Protein AF-A0A964LIK6-F1 (afdb_monomer_lite)

Sequence (299 aa):
MLPAATTGRSARSRLGGPHQRRRVARRVARPGRRLGRAADLAGPAGPRHRARSSLVRGRPVIALAVDTSTDRLSVAGTAGDRVVERVAVGARRHAALLVPLVTEVLADLGVRIGQLTDIAVSDGPGSFTGLRVGAAWVKGVCRGRDVRVWAASTLLVRAVVADGAGVVVGLGSALRGESYAAVYRMSHRGGPIQTLLGPAVLAGGQPLGADLVPDVVVSDFLVGQGVGFDWAVRSRLIGPPEGFPTAGALLGLVGRPGGARVVADLPGWEPDYGRPAEAQARWEKVHGRALADSTGDPR

Secondary structure (DSSP, 8-state):
------------------------------------------PPPPP-------PPTTS--EEEEEE-SSSEEEEEEEETTEEEEEEEE-GGGHHHHHHHHHHHHHHHHT--GGG-SEEEEEEESS-HHHHHHHHHHHHHHSTTS--EEEEEEHHHHHHGGGTTSEEEEEEEEEETTEEEEEEEEE-STTS--EEEEEEEEEETT--S-TT---SEEEESS---TTTT-TTGGGSEEE-TTTTS--HHHHHTTTT-TTSPEE-S-TTT-----SS--HHHHHHHHHHSSPPTT------

Radius of gyration: 29.13 Å; chains: 1; bounding box: 112×70×49 Å

Structure (mmCIF, N/CA/C/O backbone):
data_AF-A0A964LIK6-F1
#
_entry.id   AF-A0A964LIK6-F1
#
loop_
_atom_site.group_PDB
_atom_site.id
_atom_site.type_symbol
_atom_site.label_atom_id
_atom_site.label_alt_id
_atom_site.label_comp_id
_atom_site.label_asym_id
_atom_site.label_entity_id
_atom_site.label_seq_id
_atom_site.pdbx_PDB_ins_code
_atom_site.Cartn_x
_atom_site.Cartn_y
_atom_site.Cartn_z
_atom_site.occupancy
_atom_site.B_iso_or_equiv
_atom_site.auth_seq_id
_atom_site.auth_comp_id
_atom_site.auth_asym_id
_atom_site.auth_atom_id
_atom_site.pdbx_PDB_model_num
ATOM 1 N N . MET A 1 1 ? 86.869 4.908 -5.153 1.00 44.78 1 MET A N 1
ATOM 2 C CA . MET A 1 1 ? 87.908 5.661 -5.884 1.00 44.78 1 MET A CA 1
ATOM 3 C C . MET A 1 1 ? 87.202 6.472 -6.966 1.00 44.78 1 MET A C 1
ATOM 5 O O . MET A 1 1 ? 86.571 5.871 -7.821 1.00 44.78 1 MET A O 1
ATOM 9 N N . LEU A 1 2 ? 87.194 7.802 -6.843 1.00 39.91 2 LEU A N 1
ATOM 10 C CA . LEU A 1 2 ? 86.792 8.754 -7.899 1.00 39.91 2 LEU A CA 1
ATOM 11 C C . LEU A 1 2 ? 88.031 9.048 -8.777 1.00 39.91 2 LEU A C 1
ATOM 13 O O . LEU A 1 2 ? 89.141 8.825 -8.284 1.00 39.91 2 LEU A O 1
ATOM 17 N N . PRO A 1 3 ? 87.882 9.453 -10.055 1.00 49.72 3 PRO A N 1
ATOM 18 C CA . PRO A 1 3 ? 87.589 10.851 -10.442 1.00 49.72 3 PRO A CA 1
ATOM 19 C C . PRO A 1 3 ? 86.461 10.948 -11.514 1.00 49.72 3 PRO A C 1
ATOM 21 O O . PRO A 1 3 ? 86.072 9.931 -12.072 1.00 49.72 3 PRO A O 1
ATOM 24 N N . ALA A 1 4 ? 85.740 12.052 -11.774 1.00 36.00 4 ALA A N 1
ATOM 25 C CA . ALA A 1 4 ? 86.052 13.494 -11.860 1.00 36.00 4 ALA A CA 1
ATOM 26 C C . ALA A 1 4 ? 86.865 13.886 -13.127 1.00 36.00 4 ALA A C 1
ATOM 28 O O . ALA A 1 4 ? 87.774 13.163 -13.501 1.00 36.00 4 ALA A O 1
ATOM 29 N N . ALA A 1 5 ? 86.648 15.013 -13.825 1.00 38.12 5 ALA A N 1
ATOM 30 C CA . ALA A 1 5 ? 85.536 15.982 -13.879 1.00 38.12 5 ALA A CA 1
ATOM 31 C C . ALA A 1 5 ? 85.768 17.001 -15.033 1.00 38.12 5 ALA A C 1
ATOM 33 O O . ALA A 1 5 ? 86.898 17.138 -15.489 1.00 38.12 5 ALA A O 1
ATOM 34 N N . THR A 1 6 ? 84.756 17.843 -15.336 1.00 36.16 6 THR A N 1
ATOM 35 C CA . THR A 1 6 ? 84.861 19.199 -15.967 1.00 36.16 6 THR A CA 1
ATOM 36 C C . THR A 1 6 ? 85.397 19.290 -17.416 1.00 36.16 6 THR A C 1
ATOM 38 O O . THR A 1 6 ? 86.131 18.428 -17.860 1.00 36.16 6 THR A O 1
ATOM 41 N N . THR A 1 7 ? 85.053 20.273 -18.262 1.00 40.47 7 THR A N 1
ATOM 42 C CA . THR A 1 7 ? 84.701 21.714 -18.132 1.00 40.47 7 THR A CA 1
ATOM 43 C C . THR A 1 7 ? 83.637 22.113 -19.195 1.00 40.47 7 THR A C 1
ATOM 45 O O . THR A 1 7 ? 83.379 21.339 -20.104 1.00 40.47 7 THR A O 1
ATOM 48 N N . GLY A 1 8 ? 82.957 23.273 -19.200 1.00 32.75 8 GLY A N 1
ATOM 49 C CA . GLY A 1 8 ? 82.806 24.364 -18.227 1.00 32.75 8 GLY A CA 1
ATOM 50 C C . GLY A 1 8 ? 82.026 25.572 -18.812 1.00 32.75 8 GLY A C 1
ATOM 51 O O . GLY A 1 8 ? 82.123 25.799 -20.005 1.00 32.75 8 GLY A O 1
ATOM 52 N N . ARG A 1 9 ? 81.329 26.338 -17.936 1.00 36.59 9 ARG A N 1
ATOM 53 C CA . ARG A 1 9 ? 81.134 27.830 -17.895 1.00 36.59 9 ARG A CA 1
ATOM 54 C C . ARG A 1 9 ? 80.622 28.589 -19.158 1.00 36.59 9 ARG A C 1
ATOM 56 O O . ARG A 1 9 ? 80.984 28.259 -20.265 1.00 36.59 9 ARG A O 1
ATOM 63 N N . SER A 1 10 ? 79.839 29.682 -19.112 1.00 35.56 10 SER A N 1
ATOM 64 C CA . SER A 1 10 ? 79.575 30.762 -18.121 1.00 35.56 10 SER A CA 1
ATOM 65 C C . SER A 1 10 ? 78.304 31.578 -18.527 1.00 35.56 10 SER A C 1
ATOM 67 O O . SER A 1 10 ? 77.830 31.388 -19.637 1.00 35.56 10 SER A O 1
ATOM 69 N N . ALA A 1 11 ? 77.756 32.578 -17.804 1.00 37.53 11 ALA A N 1
ATOM 70 C CA . ALA A 1 11 ? 77.600 32.821 -16.353 1.00 37.53 11 ALA A CA 1
ATOM 71 C C . ALA A 1 11 ? 76.883 34.177 -16.032 1.00 37.53 11 ALA A C 1
ATOM 73 O O . ALA A 1 11 ? 77.447 35.220 -16.342 1.00 37.53 11 ALA A O 1
ATOM 74 N N . ARG A 1 12 ? 75.813 34.156 -15.198 1.00 35.50 12 ARG A N 1
ATOM 75 C CA . ARG A 1 12 ? 75.291 35.278 -14.334 1.00 35.50 12 ARG A CA 1
ATOM 76 C C . ARG A 1 12 ? 74.497 36.395 -15.064 1.00 35.50 12 ARG A C 1
ATOM 78 O O . ARG A 1 12 ? 74.629 36.514 -16.268 1.00 35.50 12 ARG A O 1
ATOM 85 N N . SER A 1 13 ? 73.619 37.203 -14.438 1.00 33.12 13 SER A N 1
ATOM 86 C CA . SER A 1 13 ? 73.403 37.695 -13.041 1.00 33.12 13 SER A CA 1
ATOM 87 C C . SER A 1 13 ? 71.901 37.655 -12.612 1.00 33.12 13 SER A C 1
ATOM 89 O O . SER A 1 13 ? 71.043 37.606 -13.479 1.00 33.12 13 SER A O 1
ATOM 91 N N . ARG A 1 14 ? 71.467 37.485 -11.337 1.00 36.19 14 ARG A N 1
ATOM 92 C CA . ARG A 1 14 ? 71.552 38.350 -10.111 1.00 36.19 14 ARG A CA 1
ATOM 93 C C . ARG A 1 14 ? 70.874 39.735 -10.304 1.00 36.19 14 ARG A C 1
ATOM 95 O O . ARG A 1 14 ? 71.228 40.382 -11.275 1.00 36.19 14 ARG A O 1
ATOM 102 N N . LEU A 1 15 ? 69.975 40.290 -9.459 1.00 33.25 15 LEU A N 1
ATOM 103 C CA . LEU A 1 15 ? 69.456 40.031 -8.083 1.00 33.25 15 LEU A CA 1
ATOM 104 C C . LEU A 1 15 ? 68.086 40.750 -7.852 1.00 33.25 15 LEU A C 1
ATOM 106 O O . LEU A 1 15 ? 67.825 41.739 -8.525 1.00 33.25 15 LEU A O 1
ATOM 110 N N . GLY A 1 16 ? 67.330 40.383 -6.795 1.00 28.33 16 GLY A N 1
ATOM 111 C CA . GLY A 1 16 ? 66.632 41.363 -5.915 1.00 28.33 16 GLY A CA 1
ATOM 112 C C . GLY A 1 16 ? 65.092 41.288 -5.773 1.00 28.33 16 GLY A C 1
ATOM 113 O O . GLY A 1 16 ? 64.389 41.185 -6.767 1.00 28.33 16 GLY A O 1
ATOM 114 N N . GLY A 1 17 ? 64.566 41.356 -4.534 1.00 28.34 17 GLY A N 1
ATOM 115 C CA . GLY A 1 17 ? 63.117 41.458 -4.206 1.00 28.34 17 GLY A CA 1
ATOM 116 C C . GLY A 1 17 ? 62.614 42.917 -4.058 1.00 28.34 17 GLY A C 1
ATOM 117 O O . GLY A 1 17 ? 63.294 43.794 -4.585 1.00 28.34 17 GLY A O 1
ATOM 118 N N . PRO A 1 18 ? 61.511 43.239 -3.319 1.00 39.41 18 PRO A N 1
ATOM 119 C CA . PRO A 1 18 ? 60.810 42.435 -2.300 1.00 39.41 18 PRO A CA 1
ATOM 120 C C . PRO A 1 18 ? 59.248 42.466 -2.354 1.00 39.41 18 PRO A C 1
ATOM 122 O O . PRO A 1 18 ? 58.625 42.907 -3.313 1.00 39.41 18 PRO A O 1
ATOM 125 N N . HIS A 1 19 ? 58.610 41.983 -1.278 1.00 33.41 19 HIS A N 1
ATOM 126 C CA . HIS A 1 19 ? 57.159 41.920 -1.031 1.00 33.41 19 HIS A CA 1
ATOM 127 C C . HIS A 1 19 ? 56.333 43.202 -1.281 1.00 33.41 19 HIS A C 1
ATOM 129 O O . HIS A 1 19 ? 56.663 44.263 -0.757 1.00 33.41 19 HIS A O 1
ATOM 135 N N . GLN A 1 20 ? 55.100 43.025 -1.782 1.00 34.72 20 GLN A N 1
ATOM 136 C CA . GLN A 1 20 ? 53.928 43.756 -1.267 1.00 34.72 20 GLN A CA 1
ATOM 137 C C . GLN A 1 20 ? 52.726 42.826 -1.030 1.00 34.72 20 GLN A C 1
ATOM 139 O O . GLN A 1 20 ? 52.145 42.267 -1.955 1.00 34.72 20 GLN A O 1
ATOM 144 N N . ARG A 1 21 ? 52.316 42.692 0.239 1.00 32.78 21 ARG A N 1
ATOM 145 C CA . ARG A 1 21 ? 51.022 42.115 0.639 1.00 32.78 21 ARG A CA 1
ATOM 146 C C . ARG A 1 21 ? 50.021 43.258 0.817 1.00 32.78 21 ARG A C 1
ATOM 148 O O . ARG A 1 21 ? 50.199 44.061 1.731 1.00 32.78 21 ARG A O 1
ATOM 155 N N . ARG A 1 22 ? 48.937 43.315 0.035 1.00 32.62 22 ARG A N 1
ATOM 156 C CA . ARG A 1 22 ? 47.821 44.228 0.341 1.00 32.62 22 ARG A CA 1
ATOM 157 C C . ARG A 1 22 ? 46.931 43.637 1.438 1.00 32.62 22 ARG A C 1
ATOM 159 O O . ARG A 1 22 ? 46.281 42.616 1.243 1.00 32.62 22 ARG A O 1
ATOM 166 N N . ARG A 1 23 ? 46.903 44.299 2.597 1.00 29.39 23 ARG A N 1
ATOM 167 C CA . ARG A 1 23 ? 45.854 44.142 3.617 1.00 29.39 23 ARG A CA 1
ATOM 168 C C . ARG A 1 23 ? 44.656 45.018 3.248 1.00 29.39 23 ARG A C 1
ATOM 170 O O . ARG A 1 23 ? 44.850 46.170 2.881 1.00 29.39 23 ARG A O 1
ATOM 177 N N . VAL A 1 24 ? 43.448 44.529 3.517 1.00 29.95 24 VAL A N 1
ATOM 178 C CA . VAL A 1 24 ? 42.307 45.378 3.904 1.00 29.95 24 VAL A CA 1
ATOM 179 C C . VAL A 1 24 ? 41.846 44.918 5.291 1.00 29.95 24 VAL A C 1
ATOM 181 O O . VAL A 1 24 ? 42.026 43.755 5.661 1.00 29.95 24 VAL A O 1
ATOM 184 N N . ALA A 1 25 ? 41.403 45.856 6.125 1.00 28.81 25 ALA A N 1
ATOM 185 C CA . ALA A 1 25 ? 41.392 45.686 7.572 1.00 28.81 25 ALA A CA 1
ATOM 186 C C . ALA A 1 25 ? 40.082 45.118 8.149 1.00 28.81 25 ALA A C 1
ATOM 188 O O . ALA A 1 25 ? 38.990 45.553 7.811 1.00 28.81 25 ALA A O 1
ATOM 189 N N . ARG A 1 26 ? 40.263 44.200 9.110 1.00 27.91 26 ARG A N 1
ATOM 190 C CA . ARG A 1 26 ? 39.490 44.002 10.355 1.00 27.91 26 ARG A CA 1
ATOM 191 C C . ARG A 1 26 ? 38.093 44.646 10.463 1.00 27.91 26 ARG A C 1
ATOM 193 O O . ARG A 1 26 ? 37.977 45.861 10.605 1.00 27.91 26 ARG A O 1
ATOM 200 N N . ARG A 1 27 ? 37.131 43.813 10.874 1.00 25.89 27 ARG A N 1
ATOM 201 C CA . ARG A 1 27 ? 36.354 44.104 12.093 1.00 25.89 27 ARG A CA 1
ATOM 202 C C . ARG A 1 27 ? 36.193 42.834 12.929 1.00 25.89 27 ARG A C 1
ATOM 204 O O . ARG A 1 27 ? 35.837 41.789 12.402 1.00 25.89 27 ARG A O 1
ATOM 211 N N . VAL A 1 28 ? 36.515 42.919 14.219 1.00 31.33 28 VAL A N 1
ATOM 212 C CA . VAL A 1 28 ? 36.323 41.834 15.194 1.00 31.33 28 VAL A CA 1
ATOM 213 C C . VAL A 1 28 ? 35.117 42.191 16.050 1.00 31.33 28 VAL A C 1
ATOM 215 O O . VAL A 1 28 ? 35.048 43.308 16.556 1.00 31.33 28 VAL A O 1
ATOM 218 N N . ALA A 1 29 ? 34.212 41.235 16.247 1.00 26.80 29 ALA A N 1
ATOM 219 C CA . ALA A 1 29 ? 33.184 41.294 17.276 1.00 26.80 29 ALA A CA 1
ATOM 220 C C . ALA A 1 29 ? 33.075 39.926 17.974 1.00 26.80 29 ALA A C 1
ATOM 222 O O . ALA A 1 29 ? 33.025 38.879 17.333 1.00 26.80 29 ALA A O 1
ATOM 223 N N . ARG A 1 30 ? 33.054 39.961 19.305 1.00 26.48 30 ARG A N 1
ATOM 224 C CA . ARG A 1 30 ? 32.707 38.888 20.252 1.00 26.48 30 ARG A CA 1
ATOM 225 C C . ARG A 1 30 ? 31.8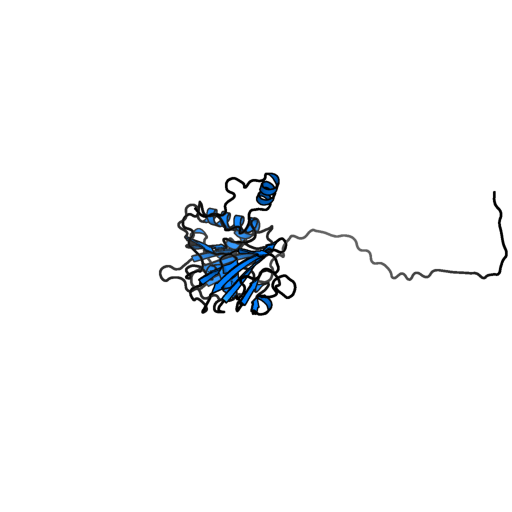15 39.547 21.323 1.00 26.48 30 ARG A C 1
ATOM 227 O O . ARG A 1 30 ? 31.931 40.759 21.492 1.00 26.48 30 ARG A O 1
ATOM 234 N N . PRO A 1 31 ? 31.113 38.791 22.180 1.00 43.12 31 PRO A N 1
ATOM 235 C CA . PRO A 1 31 ? 30.341 37.566 21.936 1.00 43.12 31 PRO A CA 1
ATOM 236 C C . PRO A 1 31 ? 28.885 37.727 22.454 1.00 43.12 31 PRO A C 1
ATOM 238 O O . PRO A 1 31 ? 28.610 38.638 23.232 1.00 43.12 31 PRO A O 1
ATOM 241 N N . GLY A 1 32 ? 27.937 36.834 22.122 1.00 24.73 32 GLY A N 1
ATOM 242 C CA . GLY A 1 32 ? 26.599 36.959 22.729 1.00 24.73 32 GLY A CA 1
ATOM 243 C C . GLY A 1 32 ? 25.519 35.924 22.395 1.00 24.73 32 GLY A C 1
ATOM 244 O O . GLY A 1 32 ? 24.891 36.006 21.354 1.00 24.73 32 GLY A O 1
ATOM 245 N N . ARG A 1 33 ? 25.218 35.085 23.398 1.00 26.11 33 ARG A N 1
ATOM 246 C CA . ARG A 1 33 ? 23.904 34.492 23.752 1.00 26.11 33 ARG A CA 1
ATOM 247 C C . ARG A 1 33 ? 23.155 33.522 22.805 1.00 26.11 33 ARG A C 1
ATOM 249 O O . ARG A 1 33 ? 22.579 33.901 21.800 1.00 26.11 33 ARG A O 1
ATOM 256 N N . ARG A 1 34 ? 22.912 32.350 23.418 1.00 27.00 34 ARG A N 1
ATOM 257 C CA . ARG A 1 34 ? 21.697 31.503 23.412 1.00 27.00 34 ARG A CA 1
ATOM 258 C C . ARG A 1 34 ? 21.372 30.673 22.163 1.00 27.00 34 ARG A C 1
ATOM 260 O O . ARG A 1 34 ? 20.834 31.155 21.178 1.00 27.00 34 ARG A O 1
ATOM 267 N N . LEU A 1 35 ? 21.533 29.360 22.352 1.00 34.06 35 LEU A N 1
ATOM 268 C CA . LEU A 1 35 ? 20.791 28.301 21.667 1.00 34.06 35 LEU A CA 1
ATOM 269 C C . LEU A 1 35 ? 19.278 28.591 21.716 1.00 34.06 35 LEU A C 1
ATOM 271 O O . LEU A 1 35 ? 18.664 28.543 22.786 1.00 34.06 35 LEU A O 1
ATOM 275 N N . GLY A 1 36 ? 18.703 28.908 20.557 1.00 26.23 36 GLY A N 1
ATOM 276 C CA . GLY A 1 36 ? 17.261 28.984 20.326 1.00 26.23 36 GLY A CA 1
ATOM 277 C C . GLY A 1 36 ? 16.696 27.613 19.951 1.00 26.23 36 GLY A C 1
ATOM 278 O O . GLY A 1 36 ? 17.363 26.824 19.289 1.00 26.23 36 GLY A O 1
ATOM 279 N N . ARG A 1 37 ? 15.479 27.327 20.423 1.00 27.52 37 ARG A N 1
ATOM 280 C CA . ARG A 1 37 ? 14.770 26.043 20.292 1.00 27.52 37 ARG A CA 1
ATOM 281 C C . ARG A 1 37 ? 14.676 25.513 18.857 1.00 27.52 37 ARG A C 1
ATOM 283 O O . ARG A 1 37 ? 14.511 26.275 17.914 1.00 27.52 37 ARG A O 1
ATOM 290 N N . ALA A 1 38 ? 14.617 24.186 18.752 1.00 34.62 38 ALA A N 1
ATOM 291 C CA . ALA A 1 38 ? 14.128 23.498 17.566 1.00 34.62 38 ALA A CA 1
ATOM 292 C C . ALA A 1 38 ? 12.647 23.834 17.308 1.00 34.62 38 ALA A C 1
ATOM 294 O O . ALA A 1 38 ? 11.774 23.443 18.084 1.00 34.62 38 ALA A O 1
ATOM 295 N N . ALA A 1 39 ? 12.388 24.530 16.207 1.00 35.59 39 ALA A N 1
ATOM 296 C CA . ALA A 1 39 ? 11.100 24.641 15.538 1.00 35.59 39 ALA A CA 1
ATOM 297 C C . ALA A 1 39 ? 11.397 25.022 14.082 1.00 35.59 39 ALA A C 1
ATOM 299 O O . ALA A 1 39 ? 11.871 26.125 13.857 1.00 35.59 39 ALA A O 1
ATOM 300 N N . ASP A 1 40 ? 11.248 24.056 13.167 1.00 31.22 40 ASP A N 1
ATOM 301 C CA . ASP A 1 40 ? 10.985 24.212 11.721 1.00 31.22 40 ASP A CA 1
ATOM 302 C C . ASP A 1 40 ? 11.280 22.885 11.000 1.00 31.22 40 ASP A C 1
ATOM 304 O O . ASP A 1 40 ? 12.333 22.662 10.406 1.00 31.22 40 ASP A O 1
ATOM 308 N N . LEU A 1 41 ? 10.317 21.963 11.087 1.00 36.34 41 LEU A N 1
ATOM 309 C CA . LEU A 1 41 ? 10.209 20.781 10.221 1.00 36.34 41 LEU A CA 1
ATOM 310 C C . LEU A 1 41 ? 8.765 20.624 9.714 1.00 36.34 41 LEU A C 1
ATOM 312 O O . LEU A 1 41 ? 8.226 19.522 9.655 1.00 36.34 41 LEU A O 1
ATOM 316 N N . ALA A 1 42 ? 8.142 21.744 9.344 1.00 34.06 42 ALA A N 1
ATOM 317 C CA . ALA A 1 42 ? 6.902 21.771 8.578 1.00 34.06 42 ALA A CA 1
ATOM 318 C C . ALA A 1 42 ? 7.246 22.042 7.104 1.00 34.06 42 ALA A C 1
ATOM 320 O O . ALA A 1 42 ? 7.311 23.187 6.664 1.00 34.06 42 ALA A O 1
ATOM 321 N N . GLY A 1 43 ? 7.519 20.975 6.347 1.00 34.19 43 GLY A N 1
ATOM 322 C CA . GLY A 1 43 ? 7.605 21.070 4.887 1.00 34.19 43 GLY A CA 1
ATOM 323 C C . GLY A 1 43 ? 6.246 21.459 4.282 1.00 34.19 43 GLY A C 1
ATOM 324 O O . GLY A 1 43 ? 5.212 21.211 4.910 1.00 34.19 43 GLY A O 1
ATOM 325 N N . PRO A 1 44 ? 6.212 22.064 3.081 1.00 32.62 44 PRO A N 1
ATOM 326 C CA . PRO A 1 44 ? 4.962 22.495 2.463 1.00 32.62 44 PRO A CA 1
ATOM 327 C C . PRO A 1 44 ? 4.014 21.311 2.238 1.00 32.62 44 PRO A C 1
ATOM 329 O O . PRO A 1 44 ? 4.433 20.228 1.826 1.00 32.62 44 PRO A O 1
ATOM 332 N N . ALA A 1 45 ? 2.724 21.528 2.501 1.00 38.50 45 ALA A N 1
ATOM 333 C CA . ALA A 1 45 ? 1.696 20.509 2.319 1.00 38.50 45 ALA A CA 1
ATOM 334 C C . ALA A 1 45 ? 1.629 20.055 0.849 1.00 38.50 45 ALA A C 1
ATOM 336 O O . ALA A 1 45 ? 1.471 20.878 -0.054 1.00 38.50 45 ALA A O 1
ATOM 337 N N . GLY A 1 46 ? 1.745 18.743 0.627 1.00 32.22 46 GLY A N 1
ATOM 338 C CA . GLY A 1 46 ? 1.733 18.135 -0.705 1.00 32.22 46 GLY A CA 1
ATOM 339 C C . GLY A 1 46 ? 0.398 18.277 -1.459 1.00 32.22 46 GLY A C 1
ATOM 340 O O . GLY A 1 46 ? -0.612 18.700 -0.885 1.00 32.22 46 GLY A O 1
ATOM 341 N N . PRO A 1 47 ? 0.374 17.921 -2.758 1.00 31.62 47 PRO A N 1
ATOM 342 C CA . PRO A 1 47 ? -0.791 18.100 -3.620 1.00 31.62 47 PRO A CA 1
ATOM 343 C C . PRO A 1 47 ? -2.017 17.317 -3.128 1.00 31.62 47 PRO A C 1
ATOM 345 O O . PRO A 1 47 ? -1.949 16.135 -2.800 1.00 31.62 47 PRO A O 1
ATOM 348 N N . ARG A 1 48 ? -3.177 17.984 -3.115 1.00 36.25 48 ARG A N 1
ATOM 349 C CA . ARG A 1 48 ? -4.459 17.402 -2.688 1.00 36.25 48 ARG A CA 1
ATOM 350 C C . ARG A 1 48 ? -5.100 16.597 -3.823 1.00 36.25 48 ARG A C 1
ATOM 352 O O . ARG A 1 48 ? -5.892 17.140 -4.595 1.00 36.25 48 ARG A O 1
ATOM 359 N N . HIS A 1 49 ? -4.806 15.302 -3.912 1.00 35.31 49 HIS A N 1
ATOM 360 C CA . HIS A 1 49 ? -5.468 14.419 -4.876 1.00 35.31 49 HIS A CA 1
ATOM 361 C C . HIS A 1 49 ? -6.916 14.107 -4.456 1.00 35.31 49 HIS A C 1
ATOM 363 O O . HIS A 1 49 ? -7.169 13.448 -3.452 1.00 35.31 49 HIS A O 1
ATOM 369 N N . ARG A 1 50 ? -7.895 14.560 -5.254 1.00 32.84 50 ARG A N 1
ATOM 370 C CA . ARG A 1 50 ? -9.308 14.167 -5.107 1.00 32.84 50 ARG A CA 1
ATOM 371 C C . ARG A 1 50 ? -9.549 12.783 -5.720 1.00 32.84 50 ARG A C 1
ATOM 373 O O . ARG A 1 50 ? -9.953 12.682 -6.877 1.00 32.84 50 ARG A O 1
ATOM 380 N N . ALA A 1 51 ? -9.353 11.727 -4.937 1.00 38.84 51 ALA A N 1
ATOM 381 C CA . ALA A 1 51 ? -9.921 10.416 -5.241 1.00 38.84 51 ALA A CA 1
ATOM 382 C C . ALA A 1 51 ? -11.402 10.392 -4.813 1.00 38.84 51 ALA A C 1
ATOM 384 O O . ALA A 1 51 ? -11.710 10.598 -3.642 1.00 38.84 51 ALA A O 1
ATOM 385 N N . ARG A 1 52 ? -12.328 10.160 -5.753 1.00 36.56 52 ARG A N 1
ATOM 386 C CA . ARG A 1 52 ? -13.724 9.822 -5.424 1.00 36.56 52 ARG A CA 1
ATOM 387 C C . ARG A 1 52 ? -13.783 8.323 -5.150 1.00 36.56 52 ARG A C 1
ATOM 389 O O . ARG A 1 52 ? -13.549 7.550 -6.076 1.00 36.56 52 ARG A O 1
ATOM 396 N N . SER A 1 53 ? -14.056 7.919 -3.912 1.00 42.16 53 SER A N 1
ATOM 397 C CA . SER A 1 53 ? -14.127 6.501 -3.561 1.00 42.16 53 SER A CA 1
ATOM 398 C C . SER A 1 53 ? -15.493 5.914 -3.933 1.00 42.16 53 SER A C 1
ATOM 400 O O . SER A 1 53 ? -16.545 6.478 -3.639 1.00 42.16 53 SER A O 1
ATOM 402 N N . SER A 1 54 ? -15.486 4.760 -4.596 1.00 41.59 54 SER A N 1
ATOM 403 C CA . SER A 1 54 ? -16.675 3.949 -4.871 1.00 41.59 54 SER A CA 1
ATOM 404 C C . SER A 1 54 ? -16.906 2.946 -3.735 1.00 41.59 54 SER A C 1
ATOM 406 O O . SER A 1 54 ? -16.937 1.736 -3.952 1.00 41.59 54 SER A O 1
ATOM 408 N N . LEU A 1 55 ? -17.025 3.445 -2.500 1.00 52.56 55 LEU A N 1
ATOM 409 C CA . LEU A 1 55 ? -17.225 2.592 -1.326 1.00 52.56 55 LEU A CA 1
ATOM 410 C C . LEU A 1 55 ? -18.660 2.046 -1.248 1.00 52.56 55 LEU A C 1
ATOM 412 O O . LEU A 1 55 ? -19.636 2.687 -1.641 1.00 52.56 55 LEU A O 1
ATOM 416 N N . VAL A 1 56 ? -18.760 0.813 -0.751 1.00 42.78 56 VAL A N 1
ATOM 417 C CA . VAL A 1 56 ? -19.974 -0.015 -0.749 1.00 42.78 56 VAL A CA 1
ATOM 418 C C . VAL A 1 56 ? -21.113 0.646 0.041 1.00 42.78 56 VAL A C 1
ATOM 420 O O . VAL A 1 56 ? -20.927 1.083 1.177 1.00 42.78 56 VAL A O 1
ATOM 423 N N . ARG A 1 57 ? -22.325 0.670 -0.535 1.00 39.03 57 ARG A N 1
ATOM 424 C CA . ARG A 1 57 ? -23.540 1.159 0.146 1.00 39.03 57 ARG A CA 1
ATOM 425 C C . ARG A 1 57 ? -23.807 0.342 1.420 1.00 39.03 57 ARG A C 1
ATOM 427 O O . ARG A 1 57 ? -24.003 -0.864 1.324 1.00 39.03 57 ARG A O 1
ATOM 434 N N . GLY A 1 58 ? -23.902 0.991 2.586 1.00 49.94 58 GLY A N 1
ATOM 435 C CA . GLY A 1 58 ? -24.449 0.347 3.795 1.00 49.94 58 GLY A CA 1
ATOM 436 C C . GLY A 1 58 ? -24.096 0.987 5.143 1.00 49.94 58 GLY A C 1
ATOM 437 O O . GLY A 1 58 ? -24.915 0.962 6.056 1.00 49.94 58 GLY A O 1
ATOM 438 N N . ARG A 1 59 ? -22.915 1.597 5.281 1.00 49.25 59 ARG A N 1
ATOM 439 C CA . ARG A 1 59 ? -22.485 2.350 6.476 1.00 49.25 59 ARG A CA 1
ATOM 440 C C . ARG A 1 59 ? -21.606 3.533 6.048 1.00 49.25 59 ARG A C 1
ATOM 442 O O . ARG A 1 59 ? -20.918 3.407 5.036 1.00 49.25 59 ARG A O 1
ATOM 449 N N . PRO A 1 60 ? -21.581 4.656 6.791 1.00 58.78 60 PRO A N 1
ATOM 450 C CA . PRO A 1 60 ? -20.555 5.674 6.595 1.00 58.78 60 PRO A CA 1
ATOM 451 C C . PRO A 1 60 ? -19.201 5.065 6.974 1.00 58.78 60 PRO A C 1
ATOM 453 O O . PRO A 1 60 ? -18.926 4.831 8.149 1.00 58.78 60 PRO A O 1
ATOM 456 N N . VAL A 1 61 ? -18.385 4.756 5.967 1.00 79.12 61 VAL A N 1
ATOM 457 C CA . VAL A 1 61 ? -17.052 4.183 6.169 1.00 79.12 61 VAL A CA 1
ATOM 458 C C . VAL A 1 61 ? -16.158 5.241 6.810 1.00 79.12 61 VAL A C 1
ATOM 460 O O . VAL A 1 61 ? -16.021 6.351 6.287 1.00 79.12 61 VAL A O 1
ATOM 463 N N . ILE A 1 62 ? -15.548 4.883 7.938 1.00 91.25 62 ILE A N 1
ATOM 464 C CA . ILE A 1 62 ? -14.498 5.671 8.580 1.00 91.25 62 ILE A CA 1
ATOM 465 C C . ILE A 1 62 ? -13.229 4.828 8.497 1.00 91.25 62 ILE A C 1
ATOM 467 O O . ILE A 1 62 ? -12.975 3.979 9.354 1.00 91.25 62 ILE A O 1
ATOM 471 N N . ALA A 1 63 ? -12.470 5.029 7.422 1.00 95.31 63 ALA A N 1
ATOM 472 C CA . ALA A 1 63 ? -11.297 4.222 7.109 1.00 95.31 63 ALA A CA 1
ATOM 473 C C . ALA A 1 63 ? -9.995 4.995 7.316 1.00 95.31 63 ALA A C 1
ATOM 475 O O . ALA A 1 63 ? -9.932 6.206 7.085 1.00 95.31 63 ALA A O 1
ATOM 476 N N . LEU A 1 64 ? -8.938 4.272 7.682 1.00 98.19 64 LEU A N 1
ATOM 477 C CA . LEU A 1 64 ? -7.564 4.766 7.684 1.00 98.19 64 LEU A CA 1
ATOM 478 C C . LEU A 1 64 ? -6.675 3.834 6.856 1.00 98.19 64 LEU A C 1
ATOM 480 O O . LEU A 1 64 ? -6.749 2.624 7.018 1.00 98.19 64 LEU A O 1
ATOM 484 N N . ALA A 1 65 ? -5.807 4.377 6.014 1.00 98.44 65 ALA A N 1
ATOM 485 C CA . ALA A 1 65 ? -4.761 3.639 5.323 1.00 98.44 65 ALA A CA 1
ATOM 486 C C . ALA A 1 65 ? -3.378 4.048 5.832 1.00 98.44 65 ALA A C 1
ATOM 488 O O . ALA A 1 65 ? -3.139 5.220 6.137 1.00 98.44 65 ALA A O 1
ATOM 489 N N . VAL A 1 66 ? -2.459 3.086 5.871 1.00 98.25 66 VAL A N 1
ATOM 490 C CA . VAL A 1 66 ? -1.057 3.289 6.241 1.00 98.25 66 VAL A CA 1
ATOM 491 C C . VAL A 1 66 ? -0.156 2.599 5.220 1.00 98.25 66 VAL A C 1
ATOM 493 O O . VAL A 1 66 ? -0.220 1.382 5.054 1.00 98.25 66 VAL A O 1
ATOM 496 N N . ASP A 1 67 ? 0.732 3.365 4.588 1.00 97.88 67 ASP A N 1
ATOM 497 C CA . ASP A 1 67 ? 1.868 2.817 3.847 1.00 97.88 67 ASP A CA 1
ATOM 498 C C . ASP A 1 67 ? 3.169 3.170 4.574 1.00 97.88 67 ASP A C 1
ATOM 500 O O . ASP A 1 67 ? 3.525 4.340 4.734 1.00 97.88 67 ASP A O 1
ATOM 504 N N . THR A 1 68 ? 3.874 2.135 5.020 1.00 96.88 68 THR A N 1
ATOM 505 C CA . THR A 1 68 ? 5.218 2.193 5.611 1.00 96.88 68 THR A CA 1
ATOM 506 C C . THR A 1 68 ? 6.251 1.463 4.741 1.00 96.88 68 THR A C 1
ATOM 508 O O . THR A 1 68 ? 7.361 1.203 5.206 1.00 96.88 68 THR A O 1
ATOM 511 N N . SER A 1 69 ? 5.889 1.082 3.514 1.00 94.69 69 SER A N 1
ATOM 512 C CA . SER A 1 69 ? 6.551 0.049 2.708 1.00 94.69 69 SER A CA 1
ATOM 513 C C . SER A 1 69 ? 7.811 0.513 1.975 1.00 94.69 69 SER A C 1
ATOM 515 O O . SER A 1 69 ? 8.596 -0.322 1.533 1.00 94.69 69 SER A O 1
ATOM 517 N N . THR A 1 70 ? 8.052 1.820 1.879 1.00 93.25 70 THR A N 1
ATOM 518 C CA . THR A 1 70 ? 9.237 2.396 1.216 1.00 93.25 70 THR A CA 1
ATOM 519 C C . THR A 1 70 ? 10.113 3.159 2.220 1.00 93.25 70 THR A C 1
ATOM 521 O O . THR A 1 70 ? 10.134 2.835 3.410 1.00 93.25 70 THR A O 1
ATOM 524 N N . ASP A 1 71 ? 10.882 4.151 1.769 1.00 89.94 71 ASP A N 1
ATOM 525 C CA . ASP A 1 71 ? 11.488 5.167 2.633 1.00 89.94 71 ASP A CA 1
ATOM 526 C C . ASP A 1 71 ? 10.558 6.362 2.901 1.00 89.94 71 ASP A C 1
ATOM 528 O O . ASP A 1 71 ? 10.900 7.237 3.703 1.00 89.94 71 ASP A O 1
ATOM 532 N N . ARG A 1 72 ? 9.383 6.381 2.262 1.00 93.12 72 ARG A N 1
ATOM 533 C CA . ARG A 1 72 ? 8.277 7.288 2.549 1.00 93.12 72 ARG A CA 1
ATOM 534 C C . ARG A 1 72 ? 7.265 6.574 3.440 1.00 93.12 72 ARG A C 1
ATOM 536 O O . ARG A 1 72 ? 6.924 5.412 3.229 1.00 93.12 72 ARG A O 1
ATOM 543 N N . LEU A 1 73 ? 6.773 7.316 4.420 1.00 95.88 73 LEU A N 1
ATOM 544 C CA . LEU A 1 73 ? 5.646 6.959 5.264 1.00 95.88 73 LEU A CA 1
ATOM 545 C C . LEU A 1 73 ? 4.467 7.824 4.844 1.00 95.88 73 LEU A C 1
ATOM 547 O O . LEU A 1 73 ? 4.587 9.049 4.830 1.00 95.88 73 LEU A O 1
ATOM 551 N N . SER A 1 74 ? 3.327 7.217 4.546 1.00 97.69 74 SER A N 1
ATOM 552 C CA . SER A 1 74 ? 2.084 7.951 4.327 1.00 97.69 74 SER A CA 1
ATOM 553 C C . SER A 1 74 ? 0.946 7.388 5.166 1.00 97.69 74 SER A C 1
ATOM 555 O O . SER A 1 74 ? 0.870 6.189 5.435 1.00 97.69 74 SER A O 1
ATOM 557 N N . VAL A 1 75 ? 0.072 8.290 5.600 1.00 98.50 75 VAL A N 1
ATOM 558 C CA . VAL A 1 75 ? -1.159 7.972 6.317 1.00 98.50 75 VAL A CA 1
ATOM 559 C C . VAL A 1 75 ? -2.274 8.773 5.671 1.00 98.50 75 VAL A C 1
ATOM 561 O O . VAL A 1 75 ? -2.146 9.985 5.488 1.00 98.50 75 VAL A O 1
ATOM 564 N N . ALA A 1 76 ? -3.369 8.105 5.338 1.00 98.50 76 ALA A N 1
ATOM 565 C CA . ALA A 1 76 ? -4.562 8.739 4.809 1.00 98.50 76 ALA A CA 1
ATOM 566 C C . ALA A 1 76 ? -5.784 8.259 5.580 1.00 98.50 76 ALA A C 1
ATOM 568 O O . ALA A 1 76 ? -5.815 7.139 6.077 1.00 98.50 76 ALA A O 1
ATOM 569 N N . GLY A 1 77 ? -6.801 9.099 5.681 1.00 98.00 77 GLY A N 1
ATOM 570 C CA . GLY A 1 77 ? -8.056 8.756 6.325 1.00 98.00 77 GLY A CA 1
ATOM 571 C C . GLY A 1 77 ? -9.235 9.351 5.584 1.00 98.00 77 GLY A C 1
ATOM 572 O O . GLY A 1 77 ? -9.106 10.362 4.887 1.00 98.00 77 GLY A O 1
ATOM 573 N N . THR A 1 78 ? -10.394 8.732 5.758 1.00 96.88 78 THR A N 1
ATOM 574 C CA . THR A 1 78 ? -11.647 9.213 5.190 1.00 96.88 78 THR A CA 1
ATOM 575 C C . THR A 1 78 ? -12.803 9.090 6.173 1.00 96.88 78 THR A C 1
ATOM 577 O O . THR A 1 78 ? -12.844 8.176 6.996 1.00 96.88 78 THR A O 1
ATOM 580 N N . ALA A 1 79 ? -13.724 10.048 6.093 1.00 94.44 79 ALA A N 1
ATOM 581 C CA . ALA A 1 79 ? -14.994 10.051 6.802 1.00 94.44 79 ALA A CA 1
ATOM 582 C C . ALA A 1 79 ? -16.051 10.658 5.865 1.00 94.44 79 ALA A C 1
ATOM 584 O O . ALA A 1 79 ? -16.060 11.870 5.626 1.00 94.44 79 ALA A O 1
ATOM 585 N N . GLY A 1 80 ? -16.900 9.805 5.283 1.00 87.06 80 GLY A N 1
ATOM 586 C CA . GLY A 1 80 ? -17.773 10.203 4.172 1.00 87.06 80 GLY A CA 1
ATOM 587 C C . GLY A 1 80 ? -16.960 10.673 2.959 1.00 87.06 80 GLY A C 1
ATOM 588 O O . GLY A 1 80 ? -15.944 10.075 2.624 1.00 87.06 80 GLY A O 1
ATOM 589 N N . ASP A 1 81 ? -17.362 11.778 2.326 1.00 85.88 81 ASP A N 1
ATOM 590 C CA . ASP A 1 81 ? -16.666 12.328 1.148 1.00 85.88 81 ASP A CA 1
ATOM 591 C C . ASP A 1 81 ? -15.334 13.035 1.468 1.00 85.88 81 ASP A C 1
ATOM 593 O O . ASP A 1 81 ? -14.607 13.461 0.563 1.00 85.88 81 ASP A O 1
ATOM 597 N N . ARG A 1 82 ? -15.002 13.219 2.752 1.00 93.50 82 ARG A N 1
ATOM 598 C CA . ARG A 1 82 ? -13.764 13.891 3.153 1.00 93.50 82 ARG A CA 1
ATOM 599 C C . ARG A 1 82 ? -12.616 12.891 3.176 1.00 93.50 82 ARG A C 1
ATOM 601 O O . ARG A 1 82 ? -12.704 11.864 3.843 1.00 93.50 82 ARG A O 1
ATOM 608 N N . VAL A 1 83 ? -11.521 13.238 2.503 1.00 95.50 83 VAL A N 1
ATOM 609 C CA . VAL A 1 83 ? -10.245 12.510 2.529 1.00 95.50 83 VAL A CA 1
ATOM 610 C C . VAL A 1 83 ? -9.149 13.461 3.004 1.00 95.50 83 VAL A C 1
ATOM 612 O O . VAL A 1 83 ? -9.105 14.623 2.592 1.00 95.50 83 VAL A O 1
ATOM 615 N N . VAL A 1 84 ? -8.276 12.974 3.880 1.00 97.69 84 VAL A N 1
ATOM 616 C CA . VAL A 1 84 ? -7.093 13.682 4.384 1.00 97.69 84 VAL A CA 1
ATOM 617 C C . VAL A 1 84 ? -5.899 12.748 4.254 1.00 97.69 84 VAL A C 1
ATOM 619 O O . VAL A 1 84 ? -5.990 11.592 4.646 1.00 97.69 84 VAL A O 1
ATOM 622 N N . GLU A 1 85 ? -4.779 13.247 3.739 1.00 97.75 85 GLU A N 1
ATOM 623 C CA . GLU A 1 85 ? -3.520 12.505 3.639 1.00 97.75 85 GLU A CA 1
ATOM 624 C C . GLU A 1 85 ? -2.372 13.331 4.234 1.00 97.75 85 GLU A C 1
ATOM 626 O O . GLU A 1 85 ? -2.399 14.569 4.230 1.00 97.75 85 GLU A O 1
ATOM 631 N N . ARG A 1 86 ? -1.369 12.634 4.771 1.00 97.56 86 ARG A N 1
ATOM 632 C CA . ARG A 1 86 ? -0.073 13.169 5.189 1.00 97.56 86 ARG A CA 1
ATOM 633 C C . ARG A 1 86 ? 1.035 12.215 4.755 1.00 97.56 86 ARG A C 1
ATOM 635 O O . ARG A 1 86 ? 0.859 10.998 4.769 1.00 97.56 86 ARG A O 1
ATOM 642 N N . VAL A 1 87 ? 2.190 12.776 4.405 1.00 95.31 87 VAL A N 1
ATOM 643 C CA . VAL A 1 87 ? 3.378 12.026 3.977 1.00 95.31 87 VAL A CA 1
ATOM 644 C C . VAL A 1 87 ? 4.606 12.577 4.697 1.00 95.31 87 VAL A C 1
ATOM 646 O O . VAL A 1 87 ? 4.788 13.790 4.767 1.00 95.31 87 VAL A O 1
ATOM 649 N N . ALA A 1 88 ? 5.469 11.691 5.184 1.00 93.25 88 ALA A N 1
ATOM 650 C CA . ALA A 1 88 ? 6.789 12.008 5.711 1.00 93.25 88 ALA A CA 1
ATOM 651 C C . ALA A 1 88 ? 7.862 11.173 4.998 1.00 93.25 88 ALA A C 1
ATOM 653 O O . ALA A 1 88 ? 7.607 10.055 4.552 1.00 93.25 88 ALA A O 1
ATOM 654 N N . VAL A 1 89 ? 9.079 11.708 4.903 1.00 89.44 89 VAL A N 1
ATOM 655 C CA . VAL A 1 89 ? 10.221 11.033 4.268 1.00 89.44 89 VAL A CA 1
ATOM 656 C C . VAL A 1 89 ? 11.243 10.642 5.335 1.00 89.44 89 VAL A C 1
ATOM 658 O O . VAL A 1 89 ? 11.633 11.466 6.166 1.00 89.44 89 VAL A O 1
ATOM 661 N N . GLY A 1 90 ? 11.688 9.385 5.305 1.00 80.75 90 GLY A N 1
ATOM 662 C CA . GLY A 1 90 ? 12.794 8.864 6.101 1.00 80.75 90 GLY A CA 1
ATOM 663 C C . GLY A 1 90 ? 12.485 7.539 6.803 1.00 80.75 90 GLY A C 1
ATOM 664 O O . GLY A 1 90 ? 12.114 7.543 7.978 1.00 80.75 90 GLY A O 1
ATOM 665 N N . ALA A 1 91 ? 12.792 6.416 6.139 1.00 68.75 91 ALA A N 1
ATOM 666 C CA . ALA A 1 91 ? 12.664 5.034 6.638 1.00 68.75 91 ALA A CA 1
ATOM 667 C C . ALA A 1 91 ? 13.010 4.846 8.130 1.00 68.75 91 ALA A C 1
ATOM 669 O O . ALA A 1 91 ? 12.252 4.258 8.902 1.00 68.75 91 ALA A O 1
ATOM 670 N N . ARG A 1 92 ? 14.152 5.401 8.567 1.00 76.50 92 ARG A N 1
ATOM 671 C CA . ARG A 1 92 ? 14.670 5.294 9.948 1.00 76.50 92 ARG A CA 1
ATOM 672 C C . ARG A 1 92 ? 13.782 5.946 11.018 1.00 76.50 92 ARG A C 1
ATOM 674 O O . ARG A 1 92 ? 14.048 5.773 12.202 1.00 76.50 92 ARG A O 1
ATOM 681 N N . ARG A 1 93 ? 12.751 6.699 10.627 1.00 82.50 93 ARG A N 1
ATOM 682 C CA . ARG A 1 93 ? 11.834 7.413 11.526 1.00 82.50 93 ARG A CA 1
ATOM 683 C C . ARG A 1 93 ? 10.408 6.853 11.512 1.00 82.50 93 ARG A C 1
ATOM 685 O O . ARG A 1 93 ? 9.587 7.368 12.262 1.00 82.50 93 ARG A O 1
ATOM 692 N N . HIS A 1 94 ? 10.104 5.807 10.732 1.00 84.50 94 HIS A N 1
ATOM 693 C CA . HIS A 1 94 ? 8.728 5.307 10.559 1.00 84.50 94 HIS A CA 1
ATOM 694 C C . HIS A 1 94 ? 8.033 4.992 11.895 1.00 84.50 94 HIS A C 1
ATOM 696 O O . HIS A 1 94 ? 6.943 5.499 12.147 1.00 84.50 94 HIS A O 1
ATOM 702 N N . ALA A 1 95 ? 8.695 4.259 12.798 1.00 84.69 95 ALA A N 1
ATOM 703 C CA . ALA A 1 95 ? 8.146 3.927 14.118 1.00 84.69 95 ALA A CA 1
ATOM 704 C C . ALA A 1 95 ? 7.851 5.162 14.996 1.00 84.69 95 ALA A C 1
ATOM 706 O O . ALA A 1 95 ? 6.900 5.154 15.770 1.00 84.69 95 ALA A O 1
ATOM 707 N N . ALA A 1 96 ? 8.642 6.231 14.859 1.00 90.31 96 ALA A N 1
ATOM 708 C CA . ALA A 1 96 ? 8.477 7.468 15.623 1.00 90.31 96 ALA A CA 1
ATOM 709 C C . ALA A 1 96 ? 7.467 8.447 14.995 1.00 90.31 96 ALA A C 1
ATOM 711 O O . ALA A 1 96 ? 6.956 9.317 15.694 1.00 90.31 96 ALA A O 1
ATOM 712 N N . LEU A 1 97 ? 7.200 8.337 13.688 1.00 93.75 97 LEU A N 1
ATOM 713 C CA . LEU A 1 97 ? 6.347 9.265 12.934 1.00 93.75 97 LEU A CA 1
ATOM 714 C C . LEU A 1 97 ? 4.943 8.724 12.643 1.00 93.75 97 LEU A C 1
ATOM 716 O O . LEU A 1 97 ? 4.032 9.525 12.459 1.00 93.75 97 LEU A O 1
ATOM 720 N N . LEU A 1 98 ? 4.740 7.401 12.637 1.00 95.69 98 LEU A N 1
ATOM 721 C CA . LEU A 1 98 ? 3.443 6.797 12.314 1.00 95.69 98 LEU A CA 1
ATOM 722 C C . LEU A 1 98 ? 2.334 7.259 13.267 1.00 95.69 98 LEU A C 1
ATOM 724 O O . LEU A 1 98 ? 1.329 7.795 12.813 1.00 95.69 98 LEU A O 1
ATOM 728 N N . VAL A 1 99 ? 2.522 7.123 14.583 1.00 96.19 99 VAL A N 1
ATOM 729 C CA . VAL A 1 99 ? 1.494 7.520 15.564 1.00 96.19 99 VAL A CA 1
ATOM 730 C C . VAL A 1 99 ? 1.187 9.032 15.525 1.00 96.19 99 VAL A C 1
ATOM 732 O O . VAL A 1 99 ? 0.001 9.372 15.513 1.00 96.19 99 VAL A O 1
ATOM 735 N N . PRO A 1 100 ? 2.177 9.949 15.432 1.00 96.12 100 PRO A N 1
ATOM 736 C CA . PRO A 1 100 ? 1.913 11.365 15.158 1.00 96.12 100 PRO A CA 1
ATOM 737 C C . PRO A 1 100 ? 1.083 11.616 13.891 1.00 96.12 100 PRO A C 1
ATOM 739 O O . PRO A 1 100 ? 0.041 12.259 13.981 1.00 96.12 100 PRO A O 1
ATOM 742 N N . LEU A 1 101 ? 1.466 11.049 12.740 1.00 97.06 101 LEU A N 1
ATOM 743 C CA . LEU A 1 101 ? 0.757 11.256 11.467 1.00 97.06 101 LEU A CA 1
ATOM 744 C C . LEU A 1 101 ? -0.682 10.724 11.501 1.00 97.06 101 LEU A C 1
ATOM 746 O O . LEU A 1 101 ? -1.595 11.383 11.010 1.00 97.06 101 LEU A O 1
ATOM 750 N N . VAL A 1 102 ? -0.905 9.564 12.127 1.00 97.88 102 VAL A N 1
ATOM 751 C CA . VAL A 1 102 ? -2.251 9.037 12.404 1.00 97.88 102 VAL A CA 1
ATOM 752 C C . VAL A 1 102 ? -3.052 10.029 13.245 1.00 97.88 102 VAL A C 1
ATOM 754 O O . VAL A 1 102 ? -4.204 10.311 12.925 1.00 97.88 102 VAL A O 1
ATOM 757 N N . THR A 1 103 ? -2.451 10.573 14.304 1.00 97.31 103 THR A N 1
ATOM 758 C CA . THR A 1 103 ? -3.117 11.526 15.203 1.00 97.31 103 THR A CA 1
ATOM 759 C C . THR A 1 103 ? -3.501 12.807 14.462 1.00 97.31 103 THR A C 1
ATOM 761 O O . THR A 1 103 ? -4.629 13.267 14.612 1.00 97.31 103 THR A O 1
ATOM 764 N N . GLU A 1 104 ? -2.620 13.340 13.611 1.00 98.12 104 GLU A N 1
ATOM 765 C CA . GLU A 1 104 ? -2.894 14.508 12.764 1.00 98.12 104 GLU A CA 1
ATOM 766 C C . GLU A 1 104 ? -4.022 14.253 11.755 1.00 98.12 104 GLU A C 1
ATOM 768 O O . GLU A 1 104 ? -4.949 15.053 11.660 1.00 98.12 104 GLU A O 1
ATOM 773 N N . VAL A 1 105 ? -3.985 13.130 11.026 1.00 98.38 105 VAL A N 1
ATOM 774 C CA . VAL A 1 105 ? -5.016 12.769 10.032 1.00 98.38 105 VAL A CA 1
ATOM 775 C C . VAL A 1 105 ? -6.386 12.588 10.693 1.00 98.38 105 VAL A C 1
ATOM 777 O O . VAL A 1 105 ? -7.392 13.080 10.181 1.00 98.38 105 VAL A O 1
ATOM 780 N N . LEU A 1 106 ? -6.433 11.922 11.850 1.00 97.62 106 LEU A N 1
ATOM 781 C CA . LEU A 1 106 ? -7.661 11.723 12.620 1.00 97.62 106 LEU A CA 1
ATOM 782 C C . LEU A 1 106 ? -8.199 13.033 13.216 1.00 97.62 106 LEU A C 1
ATOM 784 O O . LEU A 1 106 ? -9.404 13.283 13.142 1.00 97.62 106 LEU A O 1
ATOM 788 N N . ALA A 1 107 ? -7.320 13.888 13.750 1.00 97.69 107 ALA A N 1
ATOM 789 C CA . ALA A 1 107 ? -7.688 15.201 14.277 1.00 97.69 107 ALA A CA 1
ATOM 790 C C . ALA A 1 107 ? -8.239 16.120 13.178 1.00 97.69 107 ALA A C 1
ATOM 792 O O . ALA A 1 107 ? -9.305 16.706 13.366 1.00 97.69 107 ALA A O 1
ATOM 793 N N . ASP A 1 108 ? -7.584 16.177 12.011 1.00 97.62 108 ASP A N 1
ATOM 794 C CA . ASP A 1 108 ? -8.080 16.893 10.831 1.00 97.62 108 ASP A CA 1
ATOM 795 C C . ASP A 1 108 ? -9.511 16.449 10.494 1.00 97.62 108 ASP A C 1
ATOM 797 O O . ASP A 1 108 ? -10.381 17.295 10.282 1.00 97.62 108 ASP A O 1
ATOM 801 N N . LEU A 1 109 ? -9.763 15.135 10.444 1.00 96.81 109 LEU A N 1
ATOM 802 C CA . LEU A 1 109 ? -11.066 14.542 10.117 1.00 96.81 109 LEU A CA 1
ATOM 803 C C . LEU A 1 109 ? -12.130 14.726 11.213 1.00 96.81 109 LEU A C 1
ATOM 805 O O . LEU A 1 109 ? -13.310 14.549 10.920 1.00 96.81 109 LEU A O 1
ATOM 809 N N . GLY A 1 110 ? -11.749 15.086 12.444 1.00 96.62 110 GLY A N 1
ATOM 810 C CA . GLY A 1 110 ? -12.655 15.129 13.599 1.00 96.62 110 GLY A CA 1
ATOM 811 C C . GLY A 1 110 ? -13.052 13.740 14.117 1.00 96.62 110 GLY A C 1
ATOM 812 O O . GLY A 1 110 ? -14.119 13.576 14.706 1.00 96.62 110 GLY A O 1
ATOM 813 N N . VAL A 1 111 ? -12.216 12.726 13.877 1.00 95.81 111 VAL A N 1
ATOM 814 C CA . VAL A 1 111 ? -12.492 11.307 14.149 1.00 95.81 111 VAL A CA 1
ATOM 815 C C . VAL A 1 111 ? -11.611 10.810 15.294 1.00 95.81 111 VAL A C 1
ATOM 817 O O . VAL A 1 111 ? -10.410 11.054 15.317 1.00 95.81 111 VAL A O 1
ATOM 820 N N . ARG A 1 112 ? -12.170 10.045 16.239 1.00 95.19 112 ARG A N 1
ATOM 821 C CA . ARG A 1 112 ? -11.372 9.317 17.243 1.00 95.19 112 ARG A CA 1
ATOM 822 C C . ARG A 1 112 ? -10.963 7.948 16.707 1.00 95.19 112 ARG A C 1
ATOM 824 O O . ARG A 1 112 ? -11.751 7.286 16.042 1.00 95.19 112 ARG A O 1
ATOM 831 N N . ILE A 1 113 ? -9.790 7.451 17.101 1.00 94.38 113 ILE A N 1
ATOM 832 C CA . ILE A 1 113 ? -9.273 6.134 16.670 1.00 94.38 113 ILE A CA 1
ATOM 833 C C . ILE A 1 113 ? -10.215 4.949 16.983 1.00 94.38 113 ILE A C 1
ATOM 835 O O . ILE A 1 113 ? -10.167 3.926 16.310 1.00 94.38 113 ILE A O 1
ATOM 839 N N . GLY A 1 114 ? -11.086 5.078 17.991 1.00 94.12 114 GLY A N 1
ATOM 840 C CA . GLY A 1 114 ? -12.121 4.087 18.323 1.00 94.12 114 GLY A CA 1
ATOM 841 C C . GLY A 1 114 ? -13.389 4.150 17.458 1.00 9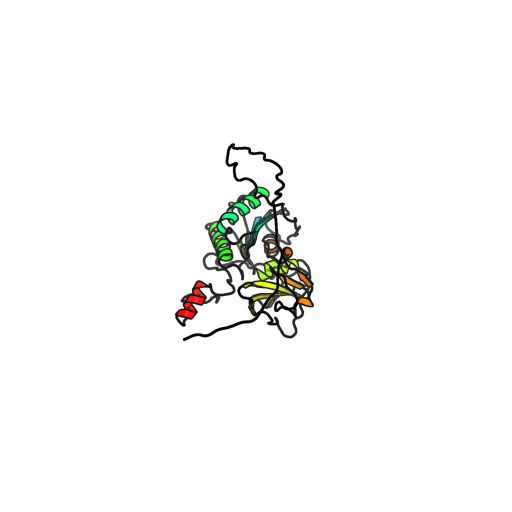4.12 114 GLY A C 1
ATOM 842 O O . GLY A 1 114 ? -14.314 3.392 17.712 1.00 94.12 114 GLY A O 1
ATOM 843 N N . GLN A 1 115 ? -13.460 5.061 16.482 1.00 94.50 115 GLN A N 1
ATOM 844 C CA . GLN A 1 115 ? -14.553 5.172 15.503 1.00 94.50 115 GLN A CA 1
ATOM 845 C C . GLN A 1 115 ? -14.169 4.618 14.122 1.00 94.50 115 GLN A C 1
ATOM 847 O O . GLN A 1 115 ? -14.995 4.656 13.215 1.00 94.50 115 GLN A O 1
ATOM 852 N N . LEU A 1 116 ? -12.930 4.143 13.948 1.00 95.81 116 LEU A N 1
ATOM 853 C CA . LEU A 1 116 ? -12.496 3.486 12.717 1.00 95.81 116 LEU A CA 1
ATOM 854 C C . LEU A 1 116 ? -13.316 2.210 12.495 1.00 95.81 116 LEU A C 1
ATOM 856 O O . LEU A 1 116 ? -13.418 1.388 13.401 1.00 95.81 116 LEU A O 1
ATOM 860 N N . THR A 1 117 ? -13.870 2.048 11.295 1.00 95.88 117 THR A N 1
ATOM 861 C CA . THR A 1 117 ? -14.547 0.815 10.857 1.00 95.88 117 THR A CA 1
ATOM 862 C C . THR A 1 117 ? -13.604 -0.088 10.070 1.00 95.88 117 THR A C 1
ATOM 864 O O . THR A 1 117 ? -13.706 -1.312 10.140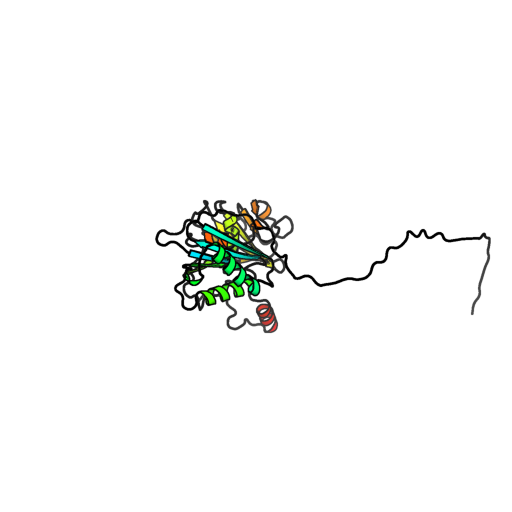 1.00 95.88 117 THR A O 1
ATOM 867 N N . ASP A 1 118 ? -12.657 0.521 9.355 1.00 97.12 118 ASP A N 1
ATOM 868 C CA . ASP A 1 118 ? -11.757 -0.152 8.429 1.00 97.12 118 ASP A CA 1
ATOM 869 C C . ASP A 1 118 ? -10.330 0.405 8.567 1.00 97.12 118 ASP A C 1
ATOM 871 O O . ASP A 1 118 ? -10.122 1.614 8.706 1.00 97.12 118 ASP A O 1
ATOM 875 N N . ILE A 1 119 ? -9.327 -0.468 8.495 1.00 98.31 119 ILE A N 1
ATOM 876 C CA . ILE A 1 119 ? -7.914 -0.088 8.399 1.00 98.31 119 ILE A CA 1
ATOM 877 C C . ILE A 1 119 ? -7.289 -0.806 7.206 1.00 98.31 119 ILE A C 1
ATOM 879 O O . ILE A 1 119 ? -7.395 -2.021 7.096 1.00 98.31 119 ILE A O 1
ATOM 883 N N . ALA A 1 120 ? -6.618 -0.071 6.327 1.00 98.50 120 ALA A N 1
ATOM 884 C CA . ALA A 1 120 ? -5.869 -0.611 5.202 1.00 98.50 120 ALA A CA 1
ATOM 885 C C . ALA A 1 120 ? -4.356 -0.479 5.433 1.00 98.50 120 ALA A C 1
ATOM 887 O O . ALA A 1 120 ? -3.881 0.535 5.948 1.00 98.50 120 ALA A O 1
ATOM 888 N N . VAL A 1 121 ? -3.587 -1.485 5.025 1.00 98.56 121 VAL A N 1
ATOM 889 C CA . VAL A 1 121 ? -2.122 -1.480 5.111 1.00 98.56 121 VAL A CA 1
ATOM 890 C C . VAL A 1 121 ? -1.494 -2.076 3.855 1.00 98.56 121 VAL A C 1
ATOM 892 O O . VAL A 1 121 ? -1.999 -3.054 3.303 1.00 98.56 121 VAL A O 1
ATOM 895 N N . SER A 1 122 ? -0.393 -1.488 3.391 1.00 98.12 122 SER A N 1
ATOM 896 C CA . SER A 1 122 ? 0.403 -2.093 2.321 1.00 98.12 122 SER A CA 1
ATOM 897 C C . SER A 1 122 ? 1.142 -3.313 2.863 1.00 98.12 122 SER A C 1
ATOM 899 O O . SER A 1 122 ? 1.896 -3.190 3.831 1.00 98.12 122 SER A O 1
ATOM 901 N N . ASP A 1 123 ? 0.924 -4.484 2.264 1.00 96.38 123 ASP A N 1
ATOM 902 C CA . ASP A 1 123 ? 1.477 -5.754 2.752 1.00 96.38 123 ASP A CA 1
ATOM 903 C C . ASP A 1 123 ? 2.817 -6.137 2.115 1.00 96.38 123 ASP A C 1
ATOM 905 O O . ASP A 1 123 ? 3.455 -7.059 2.606 1.00 96.38 123 ASP A O 1
ATOM 909 N N . GLY A 1 124 ? 3.292 -5.374 1.127 1.00 95.31 124 GLY A N 1
ATOM 910 C CA . GLY A 1 124 ? 4.602 -5.537 0.495 1.00 95.31 124 GLY A CA 1
ATOM 911 C C . GLY A 1 124 ? 4.533 -5.965 -0.978 1.00 95.31 124 GLY A C 1
ATOM 912 O O . GLY A 1 124 ? 3.469 -5.903 -1.600 1.00 95.31 124 GLY A O 1
ATOM 913 N N . PRO A 1 125 ? 5.664 -6.320 -1.605 1.00 94.62 125 PRO A N 1
ATOM 914 C CA . PRO A 1 125 ? 7.019 -6.329 -1.051 1.00 94.62 125 PRO A CA 1
ATOM 915 C C . PRO A 1 125 ? 7.605 -4.924 -0.833 1.00 94.62 125 PRO A C 1
ATOM 917 O O . PRO A 1 125 ? 7.100 -3.932 -1.357 1.00 94.62 125 PRO A O 1
ATOM 920 N N . GLY A 1 126 ? 8.691 -4.823 -0.057 1.00 91.56 126 GLY A N 1
ATOM 921 C CA . GLY A 1 126 ? 9.353 -3.540 0.207 1.00 91.56 126 GLY A CA 1
ATOM 922 C C . GLY A 1 126 ? 10.298 -3.530 1.414 1.00 91.56 126 GLY A C 1
ATOM 923 O O . GLY A 1 126 ? 10.990 -4.501 1.717 1.00 91.56 126 GLY A O 1
ATOM 924 N N . SER A 1 127 ? 10.341 -2.393 2.108 1.00 91.00 127 SER A N 1
ATOM 925 C CA . SER A 1 127 ? 11.131 -2.136 3.315 1.00 91.00 127 SER A CA 1
ATOM 926 C C . SER A 1 127 ? 10.710 -3.061 4.459 1.00 91.00 127 SER A C 1
ATOM 928 O O . SER A 1 127 ? 9.729 -2.797 5.148 1.00 91.00 127 SER A O 1
ATOM 930 N N . PHE A 1 128 ? 11.481 -4.121 4.710 1.00 88.44 128 PHE A N 1
ATOM 931 C CA . PHE A 1 128 ? 11.220 -5.118 5.762 1.00 88.44 128 PHE A CA 1
ATOM 932 C C . PHE A 1 128 ? 10.917 -4.497 7.141 1.00 88.44 128 PHE A C 1
ATOM 934 O O . PHE A 1 128 ? 9.929 -4.836 7.792 1.00 88.44 128 PHE A O 1
ATOM 941 N N . THR A 1 129 ? 11.736 -3.530 7.572 1.00 90.31 129 THR A N 1
ATOM 942 C CA . THR A 1 129 ? 11.525 -2.784 8.824 1.00 90.31 129 THR A CA 1
ATOM 943 C C . THR A 1 129 ? 10.253 -1.937 8.770 1.00 90.31 129 THR A C 1
ATOM 945 O O . THR A 1 129 ? 9.526 -1.850 9.756 1.00 90.31 129 THR A O 1
ATOM 948 N N . GLY A 1 130 ? 9.975 -1.317 7.623 1.00 93.38 130 GLY A N 1
ATOM 949 C CA . GLY A 1 130 ? 8.790 -0.497 7.406 1.00 93.38 130 GLY A CA 1
ATOM 950 C C . GLY A 1 130 ? 7.494 -1.307 7.454 1.00 93.38 130 GLY A C 1
ATOM 951 O O . GLY A 1 130 ? 6.595 -0.973 8.227 1.00 93.38 130 GLY A O 1
ATOM 952 N N . LEU A 1 131 ? 7.423 -2.413 6.711 1.00 94.88 131 LEU A N 1
ATOM 953 C CA . LEU A 1 131 ? 6.291 -3.346 6.703 1.00 94.88 131 LEU A CA 1
ATOM 954 C C . LEU A 1 131 ? 5.983 -3.865 8.116 1.00 94.88 131 LEU A C 1
ATOM 956 O O . LEU A 1 131 ? 4.834 -3.814 8.549 1.00 94.88 131 LEU A O 1
ATOM 960 N N . ARG A 1 132 ? 7.012 -4.240 8.892 1.00 94.44 132 ARG A N 1
ATOM 961 C CA . ARG A 1 132 ? 6.849 -4.647 10.302 1.00 94.44 132 ARG A CA 1
ATOM 962 C C . ARG A 1 132 ? 6.295 -3.547 11.202 1.00 94.44 132 ARG A C 1
ATOM 964 O O . ARG A 1 132 ? 5.459 -3.839 12.051 1.00 94.44 132 ARG A O 1
ATOM 971 N N . VAL A 1 133 ? 6.717 -2.293 11.022 1.00 95.50 133 VAL A N 1
ATOM 972 C CA . VAL A 1 133 ? 6.154 -1.148 11.766 1.00 95.50 133 VAL A CA 1
ATOM 973 C C . VAL A 1 133 ? 4.668 -0.958 11.444 1.00 95.50 133 VAL A C 1
ATOM 975 O O . VAL A 1 133 ? 3.876 -0.755 12.363 1.00 95.50 133 VAL A O 1
ATOM 978 N N . GLY A 1 134 ? 4.286 -1.066 10.168 1.00 96.56 134 GLY A N 1
ATOM 979 C CA . GLY A 1 134 ? 2.889 -0.991 9.733 1.00 96.56 134 GLY A CA 1
ATOM 980 C C . GLY A 1 134 ? 2.049 -2.121 10.330 1.00 96.56 134 GLY A C 1
ATOM 981 O O . GLY A 1 134 ? 1.074 -1.860 11.033 1.00 96.56 134 GLY A O 1
ATOM 982 N N . ALA A 1 135 ? 2.474 -3.372 10.137 1.00 97.12 135 ALA A N 1
ATOM 983 C CA . ALA A 1 135 ? 1.783 -4.553 10.649 1.00 97.12 135 ALA A CA 1
ATOM 984 C C . ALA A 1 135 ? 1.629 -4.538 12.180 1.00 97.12 135 ALA A C 1
ATOM 986 O O . ALA A 1 135 ? 0.530 -4.763 12.686 1.00 97.12 135 ALA A O 1
ATOM 987 N N . ALA A 1 136 ? 2.689 -4.206 12.925 1.00 97.12 136 ALA A N 1
ATOM 988 C CA . ALA A 1 136 ? 2.635 -4.108 14.384 1.00 97.12 136 ALA A CA 1
ATOM 989 C C . ALA A 1 136 ? 1.655 -3.021 14.859 1.00 97.12 136 ALA A C 1
ATOM 991 O O . ALA A 1 136 ? 0.907 -3.242 15.814 1.00 97.12 136 ALA A O 1
ATOM 992 N N . TRP A 1 137 ? 1.614 -1.871 14.177 1.00 97.06 137 TRP A N 1
ATOM 993 C CA . TRP A 1 137 ? 0.661 -0.806 14.482 1.00 97.06 137 TRP A CA 1
ATOM 994 C C . TRP A 1 137 ? -0.789 -1.239 14.212 1.00 97.06 137 TRP A C 1
ATOM 996 O O . TRP A 1 137 ? -1.637 -1.064 15.087 1.00 97.06 137 TRP A O 1
ATOM 1006 N N . VAL A 1 138 ? -1.073 -1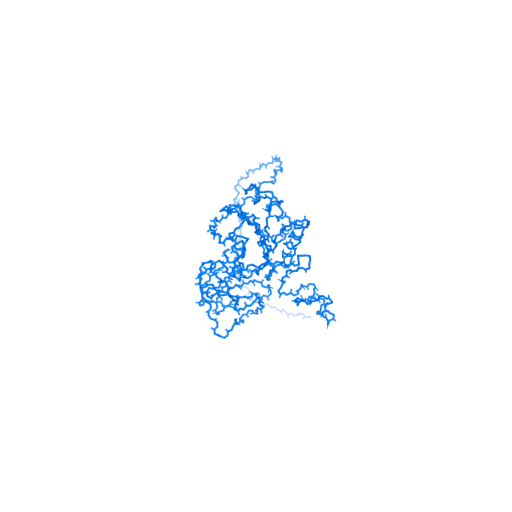.879 13.069 1.00 97.31 138 VAL A N 1
ATOM 1007 C CA . VAL A 1 138 ? -2.421 -2.390 12.745 1.00 97.31 138 VAL A CA 1
ATOM 1008 C C . VAL A 1 138 ? -2.869 -3.454 13.751 1.00 97.31 138 VAL A C 1
ATOM 1010 O O . VAL A 1 138 ? -3.946 -3.315 14.337 1.00 97.31 138 VAL A O 1
ATOM 1013 N N . LYS A 1 139 ? -2.034 -4.474 14.015 1.00 97.25 139 LYS A N 1
ATOM 1014 C CA . LYS A 1 139 ? -2.310 -5.529 15.010 1.00 97.25 139 LYS A CA 1
ATOM 1015 C C . LYS A 1 139 ? -2.575 -4.926 16.400 1.00 97.25 139 LYS A C 1
ATOM 1017 O O . LYS A 1 139 ? -3.498 -5.358 17.089 1.00 97.25 139 LYS A O 1
ATOM 1022 N N . GLY A 1 140 ? -1.816 -3.899 16.793 1.00 96.25 140 GLY A N 1
ATOM 1023 C CA . GLY A 1 140 ? -1.992 -3.186 18.061 1.00 96.25 140 GLY A CA 1
ATOM 1024 C C . GLY A 1 140 ? -3.284 -2.364 18.145 1.00 96.25 140 GLY A C 1
ATOM 1025 O O . GLY A 1 140 ? -3.984 -2.428 19.153 1.00 96.25 140 GLY A O 1
ATOM 1026 N N . VAL A 1 141 ? -3.639 -1.619 17.093 1.00 94.62 141 VAL A N 1
ATOM 1027 C CA . VAL A 1 141 ? -4.833 -0.752 17.076 1.00 94.62 141 VAL A CA 1
ATOM 1028 C C . VAL A 1 141 ? -6.138 -1.542 16.980 1.00 94.62 141 VAL A C 1
ATOM 1030 O O . VAL A 1 141 ? -7.131 -1.132 17.581 1.00 94.62 141 VAL A O 1
ATOM 1033 N N . CYS A 1 142 ? -6.138 -2.680 16.283 1.00 95.31 142 CYS A N 1
ATOM 1034 C CA . CYS A 1 142 ? -7.316 -3.545 16.159 1.00 95.31 142 CYS A CA 1
ATOM 1035 C C . CYS A 1 142 ? -7.518 -4.470 17.374 1.00 95.31 142 CYS A C 1
ATOM 1037 O O . CYS A 1 142 ? -8.557 -5.117 17.491 1.00 95.31 142 CYS A O 1
ATOM 1039 N N . ARG A 1 143 ? -6.551 -4.557 18.301 1.00 93.25 143 ARG A N 1
ATOM 1040 C CA . ARG A 1 143 ? -6.642 -5.445 19.468 1.00 93.25 143 ARG A CA 1
ATOM 1041 C C . ARG A 1 143 ? -7.860 -5.083 20.328 1.00 93.25 143 ARG A C 1
ATOM 1043 O O . ARG A 1 143 ? -7.919 -4.006 20.916 1.00 93.25 143 ARG A O 1
ATOM 1050 N N . GLY A 1 144 ? -8.812 -6.013 20.423 1.00 87.38 144 GLY A N 1
ATOM 1051 C CA . GLY A 1 144 ? -10.048 -5.825 21.190 1.00 87.38 144 GLY A CA 1
ATOM 1052 C C . GLY A 1 144 ? -11.060 -4.875 20.540 1.00 87.38 144 GLY A C 1
ATOM 1053 O O . GLY A 1 144 ? -11.883 -4.305 21.253 1.00 87.38 144 GLY A O 1
ATOM 1054 N N . ARG A 1 145 ? -10.998 -4.669 19.216 1.00 91.06 145 ARG A N 1
ATOM 1055 C CA . ARG A 1 145 ? -11.948 -3.841 18.459 1.00 91.06 145 ARG A CA 1
ATOM 1056 C C . ARG A 1 145 ? -12.465 -4.586 17.231 1.00 91.06 145 ARG A C 1
ATOM 1058 O O . ARG A 1 145 ? -11.709 -5.304 16.585 1.00 91.06 145 ARG A O 1
ATOM 1065 N N . ASP A 1 146 ? -13.726 -4.352 16.886 1.00 89.88 146 ASP A N 1
ATOM 1066 C CA . ASP A 1 146 ? -14.333 -4.825 15.638 1.00 89.88 146 ASP A CA 1
ATOM 1067 C C . ASP A 1 146 ? -13.979 -3.858 14.493 1.00 89.88 146 ASP A C 1
ATOM 1069 O O . ASP A 1 146 ? -14.725 -2.932 14.179 1.00 89.88 146 ASP A O 1
ATOM 1073 N N . VAL A 1 147 ? -12.768 -4.012 13.947 1.00 95.00 147 VAL A N 1
ATOM 1074 C CA . VAL A 1 147 ? -12.232 -3.197 12.845 1.00 95.00 147 VAL A CA 1
ATOM 1075 C C . VAL A 1 147 ? -11.809 -4.126 11.719 1.00 95.00 147 VAL A C 1
ATOM 1077 O O . VAL A 1 147 ? -10.987 -5.022 11.920 1.00 95.00 147 VAL A O 1
ATOM 1080 N N . ARG A 1 148 ? -12.334 -3.902 10.513 1.00 96.75 148 ARG A N 1
ATOM 1081 C CA . ARG A 1 148 ? -11.964 -4.698 9.341 1.00 96.75 148 ARG A CA 1
ATOM 1082 C C . ARG A 1 148 ? -10.582 -4.288 8.844 1.00 96.75 148 ARG A C 1
ATOM 1084 O O . ARG A 1 148 ? -10.371 -3.128 8.497 1.00 96.75 148 ARG A O 1
ATOM 1091 N N . VAL A 1 149 ? -9.659 -5.242 8.754 1.00 98.19 149 VAL A N 1
ATOM 1092 C CA . VAL A 1 149 ? -8.334 -4.991 8.177 1.00 98.19 149 VAL A CA 1
ATOM 1093 C C . VAL A 1 149 ? -8.295 -5.389 6.706 1.00 98.19 149 VAL A C 1
ATOM 1095 O O . VAL A 1 149 ? -8.764 -6.459 6.320 1.00 98.19 149 VAL A O 1
ATOM 1098 N N . TRP A 1 150 ? -7.707 -4.515 5.898 1.00 98.50 150 TRP A N 1
ATOM 1099 C CA . TRP A 1 150 ? -7.465 -4.686 4.475 1.00 98.50 150 TRP A CA 1
ATOM 1100 C C . TRP A 1 150 ? -5.960 -4.659 4.199 1.00 98.50 150 TRP A C 1
ATOM 1102 O O . TRP A 1 150 ? -5.240 -3.819 4.735 1.00 98.50 150 TRP A O 1
ATOM 1112 N N . ALA A 1 151 ? -5.494 -5.547 3.332 1.00 98.38 151 ALA A N 1
ATOM 1113 C CA . ALA A 1 151 ? -4.116 -5.622 2.867 1.00 98.38 151 ALA A CA 1
ATOM 1114 C C . ALA A 1 151 ? -4.066 -5.412 1.346 1.00 98.38 151 ALA A C 1
ATOM 1116 O O . ALA A 1 151 ? -4.972 -5.848 0.635 1.00 98.38 151 ALA A O 1
ATOM 1117 N N . ALA A 1 152 ? -3.032 -4.759 0.821 1.00 98.38 152 ALA A N 1
ATOM 1118 C CA . ALA A 1 152 ? -2.799 -4.693 -0.623 1.00 98.38 152 ALA A CA 1
ATOM 1119 C C . ALA A 1 152 ? -1.307 -4.633 -0.940 1.00 98.38 152 ALA A C 1
ATOM 1121 O O . ALA A 1 152 ? -0.559 -3.955 -0.232 1.00 98.38 152 ALA A O 1
ATOM 1122 N N . SER A 1 153 ? -0.901 -5.262 -2.047 1.00 98.19 153 SER A N 1
ATOM 1123 C CA . SER A 1 153 ? 0.504 -5.246 -2.447 1.00 98.19 153 SER A CA 1
ATOM 1124 C C . SER A 1 153 ? 0.982 -3.817 -2.675 1.00 98.19 153 SER A C 1
ATOM 1126 O O . SER A 1 153 ? 0.352 -3.052 -3.405 1.00 98.19 153 SER A O 1
ATOM 1128 N N . THR A 1 154 ? 2.150 -3.479 -2.138 1.00 97.94 154 THR A N 1
ATOM 1129 C CA . THR A 1 154 ? 2.864 -2.225 -2.403 1.00 97.94 154 THR A CA 1
ATOM 1130 C C . THR A 1 154 ? 2.968 -1.933 -3.902 1.00 97.94 154 THR A C 1
ATOM 1132 O O . THR A 1 154 ? 2.805 -0.789 -4.328 1.00 97.94 154 THR A O 1
ATOM 1135 N N . LEU A 1 155 ? 3.173 -2.969 -4.726 1.00 97.88 155 LEU A N 1
ATOM 1136 C CA . LEU A 1 155 ? 3.251 -2.837 -6.183 1.00 97.88 155 LEU A CA 1
ATOM 1137 C C . LEU A 1 155 ? 1.899 -2.488 -6.820 1.00 97.88 155 LEU A C 1
ATOM 1139 O O . LEU A 1 155 ? 1.866 -1.781 -7.823 1.00 97.88 155 LEU A O 1
ATOM 1143 N N . LEU A 1 156 ? 0.788 -2.937 -6.235 1.00 98.44 156 LEU A N 1
ATOM 1144 C CA . LEU A 1 156 ? -0.559 -2.543 -6.649 1.00 98.44 156 LEU A CA 1
ATOM 1145 C C . LEU A 1 156 ? -0.883 -1.111 -6.191 1.00 98.44 156 LEU A C 1
ATOM 1147 O O . LEU A 1 156 ? -1.418 -0.319 -6.968 1.00 98.44 156 LEU A O 1
ATOM 1151 N N . VAL A 1 157 ? -0.500 -0.760 -4.957 1.00 98.44 157 VAL A N 1
ATOM 1152 C CA . VAL A 1 157 ? -0.694 0.576 -4.367 1.00 98.44 157 VAL A CA 1
ATOM 1153 C C . VAL A 1 157 ? 0.017 1.662 -5.180 1.00 98.44 157 VAL A C 1
ATOM 1155 O O . VAL A 1 157 ? -0.537 2.747 -5.331 1.00 98.44 157 VAL A O 1
ATOM 1158 N N . ARG A 1 158 ? 1.189 1.384 -5.775 1.00 97.38 158 ARG A N 1
ATOM 1159 C CA . ARG A 1 158 ? 1.765 2.291 -6.786 1.00 97.38 158 ARG A CA 1
ATOM 1160 C C . ARG A 1 158 ? 1.041 2.232 -8.130 1.00 97.38 158 ARG A C 1
ATOM 1162 O O . ARG A 1 158 ? 0.729 3.278 -8.687 1.00 97.38 158 ARG A O 1
ATOM 1169 N N . ALA A 1 159 ? 0.759 1.040 -8.661 1.00 97.88 159 ALA A N 1
ATOM 1170 C CA . ALA A 1 159 ? 0.247 0.876 -10.023 1.00 97.88 159 ALA A CA 1
ATOM 1171 C C . ALA A 1 159 ? -1.096 1.594 -10.241 1.00 97.88 159 ALA A C 1
ATOM 1173 O O . ALA A 1 159 ? -1.341 2.127 -11.322 1.00 97.88 159 ALA A O 1
ATOM 1174 N N . VAL A 1 160 ? -1.937 1.693 -9.204 1.00 97.50 160 VAL A N 1
ATOM 1175 C CA . VAL A 1 160 ? -3.240 2.376 -9.277 1.00 97.50 160 VAL A CA 1
ATOM 1176 C C . VAL A 1 160 ? -3.143 3.896 -9.527 1.00 97.50 160 VAL A C 1
ATOM 1178 O O . VAL A 1 160 ? -4.148 4.523 -9.857 1.00 97.50 160 VAL A O 1
ATOM 1181 N N . VAL A 1 161 ? -1.954 4.517 -9.483 1.00 96.81 161 VAL A N 1
ATOM 1182 C CA . VAL A 1 161 ? -1.772 5.896 -9.990 1.00 96.81 161 VAL A CA 1
ATOM 1183 C C . VAL A 1 161 ? -2.066 5.999 -11.499 1.00 96.81 161 VAL A C 1
ATOM 1185 O O . VAL A 1 161 ? -2.514 7.041 -11.981 1.00 96.81 161 VAL A O 1
ATOM 1188 N N . ALA A 1 162 ? -1.882 4.897 -12.234 1.00 97.25 162 ALA A N 1
ATOM 1189 C CA . ALA A 1 162 ? -2.183 4.744 -13.655 1.00 97.25 162 ALA A CA 1
ATOM 1190 C C . ALA A 1 162 ? -3.561 4.092 -13.911 1.00 97.25 162 ALA A C 1
ATOM 1192 O O . ALA A 1 162 ? -3.779 3.469 -14.948 1.00 97.25 162 ALA A O 1
ATOM 1193 N N . ASP A 1 163 ? -4.503 4.210 -12.971 1.00 96.81 163 ASP A N 1
ATOM 1194 C CA . ASP A 1 163 ? -5.818 3.576 -13.079 1.00 96.81 163 ASP A CA 1
ATOM 1195 C C . ASP A 1 163 ? -6.599 3.994 -14.340 1.00 96.81 163 ASP A C 1
ATOM 1197 O O . ASP A 1 163 ? -6.820 5.184 -14.603 1.00 96.81 163 ASP A O 1
ATOM 1201 N N . GLY A 1 164 ? -7.056 2.985 -15.085 1.00 96.00 164 GLY A N 1
ATOM 1202 C CA . GLY A 1 164 ? -7.717 3.113 -16.381 1.00 96.00 164 GLY A CA 1
ATOM 1203 C C . GLY A 1 164 ? -6.779 3.139 -17.590 1.00 96.00 164 GLY A C 1
ATOM 1204 O O . GLY A 1 164 ? -7.263 3.368 -18.693 1.00 96.00 164 GLY A O 1
ATOM 1205 N N . ALA A 1 165 ? -5.469 2.932 -17.412 1.00 96.06 165 ALA A N 1
ATOM 1206 C CA . ALA A 1 165 ? -4.487 3.004 -18.496 1.00 96.06 165 ALA A CA 1
ATOM 1207 C C . ALA A 1 165 ? -4.211 1.675 -19.229 1.00 96.06 165 ALA A C 1
ATOM 1209 O O . ALA A 1 165 ? -3.252 1.617 -19.986 1.00 96.06 165 ALA A O 1
ATOM 1210 N N . GLY A 1 166 ? -5.009 0.619 -19.027 1.00 96.00 166 GLY A N 1
ATOM 1211 C CA . GLY A 1 166 ? -4.789 -0.672 -19.693 1.00 96.00 166 GLY A CA 1
ATOM 1212 C C . GLY A 1 166 ? -3.887 -1.604 -18.882 1.00 96.00 166 GLY A C 1
ATOM 1213 O O . GLY A 1 166 ? -4.260 -1.998 -17.775 1.00 96.00 166 GLY A O 1
ATOM 1214 N N . VAL A 1 167 ? -2.745 -2.013 -19.434 1.00 95.38 167 VAL A N 1
ATOM 1215 C CA . VAL A 1 167 ? -1.750 -2.876 -18.782 1.00 95.38 167 VAL A CA 1
ATOM 1216 C C . VAL A 1 167 ? -0.703 -2.018 -18.069 1.00 95.38 167 VAL A C 1
ATOM 1218 O O . VAL A 1 167 ? 0.040 -1.260 -18.691 1.00 95.38 167 VAL A O 1
ATOM 1221 N N . VAL A 1 168 ? -0.622 -2.167 -16.749 1.00 96.88 168 VAL A N 1
ATOM 1222 C CA . VAL A 1 168 ? 0.243 -1.373 -15.870 1.00 96.88 168 VAL A CA 1
ATOM 1223 C C . VAL A 1 168 ? 1.226 -2.280 -15.138 1.00 96.88 168 VAL A C 1
ATOM 1225 O O . VAL A 1 168 ? 0.824 -3.267 -14.521 1.00 96.88 168 VAL A O 1
ATOM 1228 N N . VAL A 1 169 ? 2.507 -1.913 -15.138 1.00 95.25 169 VAL A N 1
ATOM 1229 C CA . VAL A 1 169 ? 3.530 -2.541 -14.291 1.00 95.25 169 VAL A CA 1
ATOM 1230 C C . VAL A 1 169 ? 3.816 -1.665 -13.078 1.00 95.25 169 VAL A C 1
ATOM 1232 O O . VAL A 1 169 ? 4.125 -0.483 -13.222 1.00 95.25 169 VAL A O 1
ATOM 1235 N N . GLY A 1 170 ? 3.782 -2.258 -11.886 1.00 95.38 170 GLY A N 1
ATOM 1236 C CA . GLY A 1 170 ? 4.390 -1.672 -10.694 1.00 95.38 170 GLY A CA 1
ATOM 1237 C C . GLY A 1 170 ? 5.800 -2.228 -10.497 1.00 95.38 170 GLY A C 1
ATOM 1238 O O . GLY A 1 170 ? 5.939 -3.434 -10.313 1.00 95.38 170 GLY A O 1
ATOM 1239 N N . LEU A 1 171 ? 6.821 -1.367 -10.508 1.00 93.12 171 LEU A N 1
ATOM 1240 C CA . LEU A 1 171 ? 8.216 -1.693 -10.183 1.00 93.12 171 LEU A CA 1
ATOM 1241 C C . LEU A 1 171 ? 8.611 -1.074 -8.838 1.00 93.12 171 LEU A C 1
ATOM 1243 O O . LEU A 1 171 ? 8.274 0.073 -8.564 1.00 93.12 171 LEU A O 1
ATOM 1247 N N . GLY A 1 172 ? 9.342 -1.795 -7.993 1.00 91.62 172 GLY A N 1
ATOM 1248 C CA . GLY A 1 172 ? 9.884 -1.276 -6.734 1.00 91.62 172 GLY A CA 1
ATOM 1249 C C . GLY A 1 172 ? 11.296 -1.772 -6.471 1.00 91.62 172 GLY A C 1
ATOM 1250 O O . GLY A 1 172 ? 11.612 -2.915 -6.786 1.00 91.62 172 GLY A O 1
ATOM 1251 N N . SER A 1 173 ? 12.153 -0.937 -5.889 1.00 88.00 173 SER A N 1
ATOM 1252 C CA . SER A 1 173 ? 13.532 -1.344 -5.590 1.00 88.00 173 SER A CA 1
ATOM 1253 C C . SER A 1 173 ? 13.580 -2.533 -4.619 1.00 88.00 173 SER A C 1
ATOM 1255 O O . SER A 1 173 ? 13.114 -2.436 -3.483 1.00 88.00 173 SER A O 1
ATOM 1257 N N . ALA A 1 174 ? 14.207 -3.639 -5.037 1.00 84.19 174 ALA A N 1
ATOM 1258 C CA . ALA A 1 174 ? 14.534 -4.767 -4.159 1.00 84.19 174 ALA A CA 1
ATOM 1259 C C . ALA A 1 174 ? 15.945 -4.633 -3.546 1.00 84.19 174 ALA A C 1
ATOM 1261 O O . ALA A 1 174 ? 16.405 -5.529 -2.835 1.00 84.19 174 ALA A O 1
ATOM 1262 N N . LEU A 1 175 ? 16.602 -3.478 -3.751 1.00 80.88 175 LEU A N 1
ATOM 1263 C CA . LEU A 1 175 ? 18.022 -3.201 -3.494 1.00 80.88 175 LEU A CA 1
ATOM 1264 C C . LEU A 1 175 ? 18.963 -4.036 -4.389 1.00 80.88 175 LEU A C 1
ATOM 1266 O O . LEU A 1 175 ? 18.533 -4.867 -5.175 1.00 80.88 175 LEU A O 1
ATOM 1270 N N . ARG A 1 176 ? 20.279 -3.794 -4.285 1.00 75.62 176 ARG A N 1
ATOM 1271 C CA . ARG A 1 176 ? 21.349 -4.603 -4.920 1.00 75.62 176 ARG A CA 1
ATOM 1272 C C . ARG A 1 176 ? 21.294 -4.753 -6.457 1.00 75.62 176 ARG A C 1
ATOM 1274 O O . ARG A 1 176 ? 21.994 -5.602 -6.992 1.00 75.62 176 ARG A O 1
ATOM 1281 N N . GLY A 1 177 ? 20.541 -3.904 -7.158 1.00 75.12 177 GLY A N 1
ATOM 1282 C CA . GLY A 1 177 ? 20.352 -3.994 -8.615 1.00 75.12 177 GLY A CA 1
ATOM 1283 C C . GLY A 1 177 ? 19.188 -4.897 -9.043 1.00 75.12 177 GLY A C 1
ATOM 1284 O O . GLY A 1 177 ? 19.004 -5.132 -10.233 1.00 75.12 177 GLY A O 1
ATOM 1285 N N . GLU A 1 178 ? 18.396 -5.377 -8.085 1.00 83.62 178 GLU A N 1
ATOM 1286 C CA . GLU A 1 178 ? 17.164 -6.132 -8.305 1.00 83.62 178 GLU A CA 1
ATOM 1287 C C . GLU A 1 178 ? 15.941 -5.214 -8.140 1.00 83.62 178 GLU A C 1
ATOM 1289 O O . GLU A 1 178 ? 15.993 -4.154 -7.502 1.00 83.62 178 GLU A O 1
ATOM 1294 N N . SER A 1 179 ? 14.801 -5.617 -8.695 1.00 87.56 179 SER A N 1
ATOM 1295 C CA . SER A 1 179 ? 13.522 -4.934 -8.488 1.00 87.56 179 SER A CA 1
ATOM 1296 C C . SER A 1 179 ? 12.377 -5.918 -8.333 1.00 87.56 179 SER A C 1
ATOM 1298 O O . SER A 1 179 ? 12.293 -6.912 -9.044 1.00 87.56 179 SER A O 1
ATOM 1300 N N . TYR A 1 180 ? 11.465 -5.606 -7.423 1.00 91.38 180 TYR A N 1
ATOM 1301 C CA . TYR A 1 180 ? 10.162 -6.239 -7.374 1.00 91.38 180 TYR A CA 1
ATOM 1302 C C . TYR A 1 180 ? 9.306 -5.724 -8.530 1.00 91.38 180 TYR A C 1
ATOM 1304 O O . TYR A 1 180 ? 9.274 -4.517 -8.781 1.00 91.38 180 TYR A O 1
ATOM 1312 N N . ALA A 1 181 ? 8.594 -6.615 -9.206 1.00 92.12 181 ALA A N 1
ATOM 1313 C CA . ALA A 1 181 ? 7.713 -6.285 -10.313 1.00 92.12 181 ALA A CA 1
ATOM 1314 C C . ALA A 1 181 ? 6.398 -7.065 -10.228 1.00 92.12 181 ALA A C 1
ATOM 1316 O O . ALA A 1 181 ? 6.382 -8.218 -9.808 1.00 92.12 181 ALA A O 1
ATOM 1317 N N . ALA A 1 182 ? 5.300 -6.431 -10.631 1.00 93.94 182 ALA A N 1
ATOM 1318 C CA . ALA A 1 182 ? 3.987 -7.055 -10.778 1.00 93.94 182 ALA A CA 1
ATOM 1319 C C . ALA A 1 182 ? 3.228 -6.386 -11.928 1.00 93.94 182 ALA A C 1
ATOM 1321 O O . ALA A 1 182 ? 3.440 -5.202 -12.213 1.00 93.94 182 ALA A O 1
ATOM 1322 N N . VAL A 1 183 ? 2.341 -7.138 -12.579 1.00 95.06 183 VAL A N 1
ATOM 1323 C CA . VAL A 1 183 ? 1.632 -6.712 -13.793 1.00 95.06 183 VAL A CA 1
ATOM 1324 C C . VAL A 1 183 ? 0.130 -6.772 -13.555 1.00 95.06 183 VAL A C 1
ATOM 1326 O O . VAL A 1 183 ? -0.409 -7.812 -13.173 1.00 95.06 183 VAL A O 1
ATOM 1329 N N . TYR A 1 184 ? -0.554 -5.668 -13.833 1.00 97.12 184 TYR A N 1
ATOM 1330 C CA . TYR A 1 184 ? -1.983 -5.490 -13.602 1.00 97.12 184 TYR A CA 1
ATOM 1331 C C . TYR A 1 184 ? -2.691 -5.040 -14.880 1.00 97.12 184 TYR A C 1
ATOM 1333 O O . TYR A 1 184 ? -2.114 -4.339 -15.709 1.00 97.12 184 TYR A O 1
ATOM 1341 N N . ARG A 1 185 ? -3.969 -5.390 -15.021 1.00 97.19 185 ARG A N 1
ATOM 1342 C CA . ARG A 1 185 ? -4.875 -4.845 -16.036 1.00 97.19 185 ARG A CA 1
ATOM 1343 C C . ARG A 1 185 ? -5.957 -4.010 -15.353 1.00 97.19 185 ARG A C 1
ATOM 1345 O O . ARG A 1 185 ? -6.647 -4.497 -14.458 1.00 97.19 185 ARG A O 1
ATOM 1352 N N . MET A 1 186 ? -6.090 -2.759 -15.787 1.00 96.81 186 MET A N 1
ATOM 1353 C CA . MET A 1 186 ? -7.030 -1.754 -15.287 1.00 96.81 186 MET A CA 1
ATOM 1354 C C . MET A 1 186 ? -7.739 -1.104 -16.485 1.00 96.81 186 MET A C 1
ATOM 1356 O O . MET A 1 186 ? -7.334 -0.049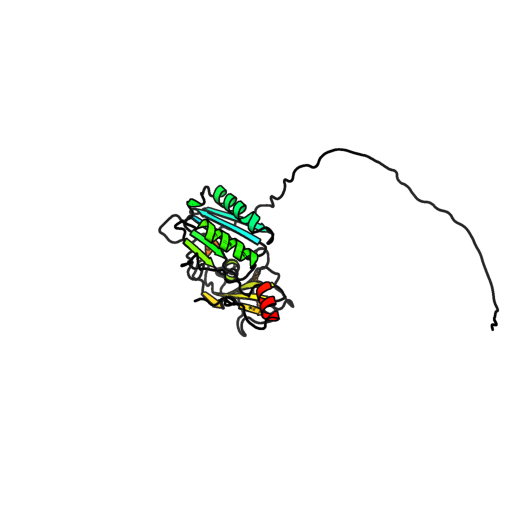 -16.972 1.00 96.81 186 MET A O 1
ATOM 1360 N N . SER A 1 187 ? -8.780 -1.764 -17.005 1.00 90.56 187 SER A N 1
ATOM 1361 C CA . SER A 1 187 ? -9.409 -1.403 -18.290 1.00 90.56 187 SER A CA 1
ATOM 1362 C C . SER A 1 187 ? -10.178 -0.073 -18.290 1.00 90.56 187 SER A C 1
ATOM 1364 O O . SER A 1 187 ? -10.446 0.469 -19.355 1.00 90.56 187 SER A O 1
ATOM 1366 N N . HIS A 1 188 ? -10.575 0.437 -17.123 1.00 93.19 188 HIS A N 1
ATOM 1367 C CA . HIS A 1 188 ? -11.149 1.774 -16.946 1.00 93.19 188 HIS A CA 1
ATOM 1368 C C . HIS A 1 188 ? -11.010 2.218 -15.484 1.00 93.19 188 HIS A C 1
ATOM 1370 O O . HIS A 1 188 ? -10.954 1.385 -14.576 1.00 93.19 188 HIS A O 1
ATOM 1376 N N . ARG A 1 189 ? -10.976 3.536 -15.254 1.00 94.06 189 ARG A N 1
ATOM 1377 C CA . ARG A 1 189 ? -10.817 4.118 -13.914 1.00 94.06 189 ARG A CA 1
ATOM 1378 C C . ARG A 1 189 ? -11.941 3.674 -12.973 1.00 94.06 189 ARG A C 1
ATOM 1380 O O . ARG A 1 189 ? -13.115 3.781 -13.318 1.00 94.06 189 ARG A O 1
ATOM 1387 N N . GLY A 1 190 ? -11.576 3.213 -11.777 1.00 92.06 190 GLY A N 1
ATOM 1388 C CA . GLY A 1 190 ? -12.498 2.676 -10.770 1.00 92.06 190 GLY A CA 1
ATOM 1389 C C . GLY A 1 190 ? -13.057 1.279 -11.077 1.00 92.06 190 GLY A C 1
ATOM 1390 O O . GLY A 1 190 ? -13.790 0.738 -10.253 1.00 92.06 190 GLY A O 1
ATOM 1391 N N . GLY A 1 191 ? -12.711 0.684 -12.225 1.00 94.88 191 GLY A N 1
ATOM 1392 C CA . GLY A 1 191 ? -13.144 -0.658 -12.621 1.00 94.88 191 GLY A CA 1
ATOM 1393 C C . GLY A 1 191 ? -12.467 -1.788 -11.834 1.00 94.88 191 GLY A C 1
ATOM 1394 O O . GLY A 1 191 ? -11.595 -1.528 -10.999 1.00 94.88 191 GLY A O 1
ATOM 1395 N N . PRO A 1 192 ? -12.811 -3.059 -12.097 1.00 96.94 192 PRO A N 1
ATOM 1396 C CA . PRO A 1 192 ? -12.086 -4.189 -11.523 1.00 96.94 192 PRO A CA 1
ATOM 1397 C C . PRO A 1 192 ? -10.604 -4.155 -11.926 1.00 96.94 192 PRO A C 1
ATOM 1399 O O . PRO A 1 192 ? -10.257 -3.729 -13.030 1.00 96.94 192 PRO A O 1
ATOM 1402 N N . ILE A 1 193 ? -9.740 -4.622 -11.029 1.00 98.31 193 ILE A N 1
ATOM 1403 C CA . ILE A 1 193 ? -8.314 -4.827 -11.287 1.00 98.31 193 ILE A CA 1
ATOM 1404 C C . ILE A 1 193 ? -8.082 -6.326 -11.483 1.00 98.31 193 ILE A C 1
ATOM 1406 O O . ILE A 1 193 ? -8.593 -7.142 -10.719 1.00 98.31 193 ILE A O 1
ATOM 1410 N N . GLN A 1 194 ? -7.305 -6.699 -12.496 1.00 97.62 194 GLN A N 1
ATOM 1411 C CA . GLN A 1 194 ? -6.863 -8.078 -12.696 1.00 97.62 194 GLN A CA 1
ATOM 1412 C C . GLN A 1 194 ? -5.343 -8.151 -12.552 1.00 97.62 194 GLN A C 1
ATOM 1414 O O . GLN A 1 194 ? -4.619 -7.511 -13.313 1.00 97.62 194 GLN A O 1
ATOM 1419 N N . THR A 1 195 ? -4.851 -8.957 -11.614 1.00 96.31 195 THR A N 1
ATOM 1420 C CA . THR A 1 195 ? -3.430 -9.319 -11.544 1.00 96.31 195 THR A CA 1
ATOM 1421 C C . THR A 1 195 ? -3.114 -10.288 -12.681 1.00 96.31 195 THR A C 1
ATOM 1423 O O . THR A 1 195 ? -3.678 -11.378 -12.736 1.00 96.31 195 THR A O 1
ATOM 1426 N N . LEU A 1 196 ? -2.241 -9.881 -13.605 1.00 93.62 196 LEU A N 1
ATOM 1427 C CA . LEU A 1 196 ? -1.721 -10.728 -14.686 1.00 93.62 196 LEU A CA 1
ATOM 1428 C C . LEU A 1 196 ? -0.449 -11.467 -14.248 1.00 93.62 196 LEU A C 1
ATOM 1430 O O . LEU A 1 196 ? -0.237 -12.610 -14.635 1.00 93.62 196 LEU A O 1
ATOM 1434 N N . LEU A 1 197 ? 0.371 -10.817 -13.418 1.00 90.62 197 LEU A N 1
ATOM 1435 C CA . LEU A 1 197 ? 1.536 -11.398 -12.755 1.00 90.62 197 LEU A CA 1
ATOM 1436 C C . LEU A 1 197 ? 1.623 -10.813 -11.342 1.00 90.62 197 LEU A C 1
ATOM 1438 O O . LEU A 1 197 ? 1.588 -9.590 -11.182 1.00 90.62 197 LEU A O 1
ATOM 1442 N N . GLY A 1 198 ? 1.711 -11.677 -10.329 1.00 90.25 198 GLY A N 1
ATOM 1443 C CA . GLY A 1 198 ? 1.917 -11.258 -8.939 1.00 90.25 198 GLY A CA 1
ATOM 1444 C C . GLY A 1 198 ? 3.323 -10.690 -8.691 1.00 90.25 198 GLY A C 1
ATOM 1445 O O . GLY A 1 198 ? 4.142 -10.667 -9.610 1.00 90.25 198 GLY A O 1
ATOM 1446 N N . PRO A 1 199 ? 3.620 -10.231 -7.462 1.00 91.00 199 PRO A N 1
ATOM 1447 C CA . PRO A 1 199 ? 4.955 -9.775 -7.092 1.00 91.00 199 PRO A CA 1
ATOM 1448 C C . PRO A 1 199 ? 6.030 -10.839 -7.358 1.00 91.00 199 PRO A C 1
ATOM 1450 O O . PRO A 1 199 ? 5.963 -11.950 -6.841 1.00 91.00 199 PRO A O 1
ATOM 1453 N N . ALA A 1 200 ? 7.037 -10.478 -8.148 1.00 87.69 200 ALA A N 1
ATOM 1454 C CA . ALA A 1 200 ? 8.207 -11.296 -8.445 1.00 87.69 200 ALA A CA 1
ATOM 1455 C C . ALA A 1 200 ? 9.485 -10.449 -8.362 1.00 87.69 200 ALA A C 1
ATOM 1457 O O . ALA A 1 200 ? 9.446 -9.239 -8.587 1.00 87.69 200 ALA A O 1
ATOM 1458 N N . VAL A 1 201 ? 10.625 -11.073 -8.057 1.00 86.81 201 VAL A N 1
ATOM 1459 C CA . VAL A 1 201 ? 11.941 -10.416 -8.133 1.00 86.81 201 VAL A CA 1
ATOM 1460 C C . VAL A 1 201 ? 12.483 -10.543 -9.556 1.00 86.81 201 VAL A C 1
ATOM 1462 O O . VAL A 1 201 ? 12.545 -11.641 -10.105 1.00 86.81 201 VAL A O 1
ATOM 1465 N N . LEU A 1 202 ? 12.903 -9.420 -10.135 1.00 81.06 202 LEU A N 1
ATOM 1466 C CA . LEU A 1 202 ? 13.632 -9.341 -11.395 1.00 81.06 202 LEU A CA 1
ATOM 1467 C C . LEU A 1 202 ? 15.067 -8.882 -11.137 1.00 81.06 202 LEU A C 1
ATOM 1469 O O . LEU A 1 202 ? 15.294 -7.884 -10.445 1.00 81.06 202 LEU A O 1
ATOM 1473 N N . ALA A 1 203 ? 16.027 -9.561 -11.760 1.00 75.44 203 ALA A N 1
ATOM 1474 C CA . ALA A 1 203 ? 17.365 -9.013 -11.935 1.00 75.44 203 ALA A CA 1
ATOM 1475 C C . ALA A 1 203 ? 17.338 -7.879 -12.977 1.00 75.44 203 ALA A C 1
ATOM 1477 O O . ALA A 1 203 ? 16.553 -7.918 -13.929 1.00 75.44 203 ALA A O 1
ATOM 1478 N N . GLY A 1 204 ? 18.212 -6.878 -12.832 1.00 68.44 204 GLY A N 1
ATOM 1479 C CA . GLY A 1 204 ? 18.362 -5.819 -13.833 1.0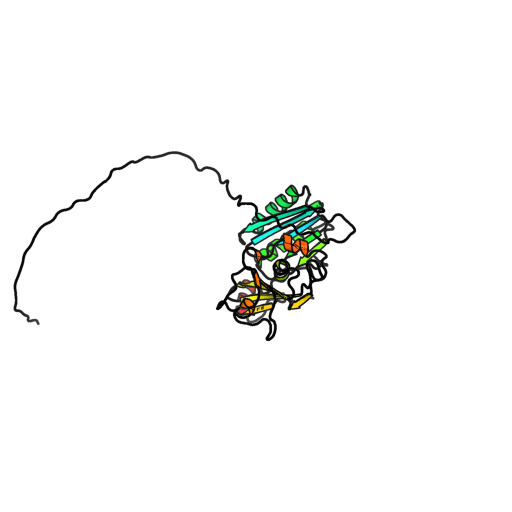0 68.44 204 GLY A CA 1
ATOM 1480 C C . GLY A 1 204 ? 18.637 -6.391 -15.231 1.00 68.44 204 GLY A C 1
ATOM 1481 O O . GLY A 1 204 ? 19.569 -7.168 -15.420 1.00 68.44 204 GLY A O 1
ATOM 1482 N N . GLY A 1 205 ? 17.814 -6.007 -16.207 1.00 65.69 205 GLY A N 1
ATOM 1483 C CA . GLY A 1 205 ? 17.856 -6.481 -17.594 1.00 65.69 205 GLY A CA 1
ATOM 1484 C C . GLY A 1 205 ? 16.865 -7.606 -17.909 1.00 65.69 205 GLY A C 1
ATOM 1485 O O . GLY A 1 205 ? 16.596 -7.856 -19.082 1.00 65.69 205 GLY A O 1
ATOM 1486 N N . GLN A 1 206 ? 16.284 -8.266 -16.902 1.00 72.94 206 GLN A N 1
ATOM 1487 C CA . GLN A 1 206 ? 15.334 -9.353 -17.127 1.00 72.94 206 GLN A CA 1
ATOM 1488 C C . GLN A 1 206 ? 13.982 -8.809 -17.644 1.00 72.94 206 GLN A C 1
ATOM 1490 O O . GLN A 1 206 ? 13.383 -7.938 -17.002 1.00 72.94 206 GLN A O 1
ATOM 1495 N N . PRO A 1 207 ? 13.463 -9.306 -18.783 1.00 71.81 207 PRO A N 1
ATOM 1496 C CA . PRO A 1 207 ? 12.122 -8.964 -19.240 1.00 71.81 207 PRO A CA 1
ATOM 1497 C C . PRO A 1 207 ? 11.058 -9.643 -18.367 1.00 71.81 207 PRO A C 1
ATOM 1499 O O . PRO A 1 207 ? 11.244 -10.760 -17.888 1.00 71.81 207 PRO A O 1
ATOM 1502 N N . LEU A 1 208 ? 9.903 -8.990 -18.219 1.00 72.25 208 LEU A N 1
ATOM 1503 C CA . LEU A 1 208 ? 8.721 -9.548 -17.538 1.00 72.25 208 LEU A CA 1
ATOM 1504 C C . LEU A 1 208 ? 8.068 -10.725 -18.284 1.00 72.25 208 LEU A C 1
ATOM 1506 O O . LEU A 1 208 ? 7.276 -11.467 -17.711 1.00 72.25 208 LEU A O 1
ATOM 1510 N N . GLY A 1 209 ? 8.381 -10.864 -19.568 1.00 70.94 209 GLY A N 1
ATOM 1511 C CA . GLY A 1 209 ? 7.886 -11.871 -20.501 1.00 70.94 209 GLY A CA 1
ATOM 1512 C C . GLY A 1 209 ? 8.287 -11.451 -21.915 1.00 70.94 209 GLY A C 1
ATOM 1513 O O . GLY A 1 209 ? 8.501 -10.262 -22.149 1.00 70.94 209 GLY A O 1
ATOM 1514 N N . ALA A 1 210 ? 8.421 -12.399 -22.846 1.00 60.22 210 ALA A N 1
ATOM 1515 C CA . ALA A 1 210 ? 8.930 -12.110 -24.194 1.00 60.22 210 ALA A CA 1
ATOM 1516 C C . ALA A 1 210 ? 8.068 -11.087 -24.964 1.00 60.22 210 ALA A C 1
ATOM 1518 O O . ALA A 1 210 ? 8.611 -10.219 -25.643 1.00 60.22 210 ALA A O 1
ATOM 1519 N N . ASP A 1 211 ? 6.744 -11.151 -24.785 1.00 71.38 211 ASP A N 1
ATOM 1520 C CA . ASP A 1 211 ? 5.763 -10.381 -25.564 1.00 71.38 211 ASP A CA 1
ATOM 1521 C C . ASP A 1 211 ? 5.020 -9.301 -24.749 1.00 71.38 211 ASP A C 1
ATOM 1523 O O . ASP A 1 211 ? 4.096 -8.657 -25.253 1.00 71.38 211 ASP A O 1
ATOM 1527 N N . LEU A 1 212 ? 5.382 -9.084 -23.476 1.00 79.62 212 LEU A N 1
ATOM 1528 C CA . LEU A 1 212 ? 4.695 -8.101 -22.634 1.00 79.62 212 LEU A CA 1
ATOM 1529 C C . LEU A 1 212 ? 5.213 -6.681 -22.904 1.00 79.62 212 LEU A C 1
ATOM 1531 O O . LEU A 1 212 ? 6.236 -6.267 -22.359 1.00 79.62 212 LEU A O 1
ATOM 1535 N N . VAL A 1 213 ? 4.441 -5.900 -23.660 1.00 81.88 213 VAL A N 1
ATOM 1536 C CA . VAL A 1 213 ? 4.595 -4.440 -23.743 1.00 81.88 213 VAL A CA 1
ATOM 1537 C C . VAL A 1 213 ? 3.483 -3.787 -22.913 1.00 81.88 213 VAL A C 1
ATOM 1539 O O . VAL A 1 213 ? 2.327 -3.826 -23.332 1.00 81.88 213 VAL A O 1
ATOM 1542 N N . PRO A 1 214 ? 3.778 -3.226 -21.726 1.00 90.12 214 PRO A N 1
ATOM 1543 C CA . PRO A 1 214 ? 2.771 -2.541 -20.927 1.00 90.12 214 PRO A CA 1
ATOM 1544 C C . PRO A 1 214 ? 2.519 -1.123 -21.448 1.00 90.12 214 PRO A C 1
ATOM 1546 O O . PRO A 1 214 ? 3.420 -0.475 -21.982 1.00 90.12 214 PRO A O 1
ATOM 1549 N N . ASP A 1 215 ? 1.314 -0.608 -21.226 1.00 94.00 215 ASP A N 1
ATOM 1550 C CA . ASP A 1 215 ? 0.947 0.772 -21.544 1.00 94.00 215 ASP A CA 1
ATOM 1551 C C . ASP A 1 215 ? 1.660 1.766 -20.606 1.00 94.00 215 ASP A C 1
ATOM 1553 O O . ASP A 1 215 ? 2.147 2.818 -21.036 1.00 94.00 215 ASP A O 1
ATOM 1557 N N . VAL A 1 216 ? 1.761 1.416 -19.314 1.00 95.31 216 VAL A N 1
ATOM 1558 C CA . VAL A 1 216 ? 2.377 2.255 -18.272 1.00 95.31 216 VAL A CA 1
ATOM 1559 C C . VAL A 1 216 ? 3.285 1.443 -17.345 1.00 95.31 216 VAL A C 1
ATOM 1561 O O . VAL A 1 216 ? 2.936 0.345 -16.912 1.00 95.31 216 VAL A O 1
ATOM 1564 N N . VAL A 1 217 ? 4.425 2.022 -16.966 1.00 94.38 217 VAL A N 1
ATOM 1565 C CA . VAL A 1 217 ? 5.315 1.514 -15.912 1.00 94.38 217 VAL A CA 1
ATOM 1566 C C . VAL A 1 217 ? 5.427 2.557 -14.800 1.00 94.38 217 VAL A C 1
ATOM 1568 O O . VAL A 1 217 ? 5.688 3.731 -15.066 1.00 94.38 217 VAL A O 1
ATOM 1571 N N . VAL A 1 218 ? 5.225 2.131 -13.554 1.00 96.06 218 VAL A N 1
ATOM 1572 C CA . VAL A 1 218 ? 5.206 2.983 -12.355 1.00 96.06 218 VAL A CA 1
ATOM 1573 C C . VAL A 1 218 ? 6.321 2.557 -11.393 1.00 96.06 218 VAL A C 1
ATOM 1575 O O . VAL A 1 218 ? 6.402 1.372 -11.071 1.00 96.06 218 VAL A O 1
ATOM 1578 N N . SER A 1 219 ? 7.157 3.483 -10.905 1.00 93.88 219 SER A N 1
ATOM 1579 C CA . SER A 1 219 ? 8.355 3.155 -10.102 1.00 93.88 219 SER A CA 1
ATOM 1580 C C . SER A 1 219 ? 8.714 4.167 -8.996 1.00 93.88 219 SER A C 1
ATOM 1582 O O . SER A 1 219 ? 8.515 5.371 -9.143 1.00 93.88 219 SER A O 1
ATOM 1584 N N . ASP A 1 220 ? 9.317 3.694 -7.889 1.00 90.50 220 ASP A N 1
ATOM 1585 C CA . ASP A 1 220 ? 9.957 4.549 -6.854 1.00 90.50 220 ASP A CA 1
ATOM 1586 C C . ASP A 1 220 ? 11.394 4.984 -7.195 1.00 90.50 220 ASP A C 1
ATOM 1588 O O . ASP A 1 220 ? 12.018 5.737 -6.447 1.00 90.50 220 ASP A O 1
ATOM 1592 N N . PHE A 1 221 ? 11.913 4.571 -8.348 1.00 88.12 221 PHE A N 1
ATOM 1593 C CA . PHE A 1 221 ? 13.219 4.971 -8.867 1.00 88.12 221 PHE A CA 1
ATOM 1594 C C . PHE A 1 221 ? 13.116 5.427 -10.327 1.00 88.12 221 PHE A C 1
ATOM 1596 O O . PHE A 1 221 ? 12.109 5.196 -11.000 1.00 88.12 221 PHE A O 1
ATOM 1603 N N . LEU A 1 222 ? 14.160 6.093 -10.822 1.00 84.62 222 LEU A N 1
ATOM 1604 C CA . LEU A 1 222 ? 14.242 6.509 -12.221 1.00 84.62 222 LEU A CA 1
ATOM 1605 C C . LEU A 1 222 ? 14.490 5.291 -13.122 1.00 84.62 222 LEU A C 1
ATOM 1607 O O . LEU A 1 222 ? 15.525 4.636 -13.019 1.00 84.62 222 LEU A O 1
ATOM 1611 N N . VAL A 1 223 ? 13.536 5.015 -14.009 1.00 79.12 223 VAL A N 1
ATOM 1612 C CA . VAL A 1 223 ? 13.621 3.997 -15.066 1.00 79.12 223 VAL A CA 1
ATOM 1613 C C . VAL A 1 223 ? 14.091 4.669 -16.358 1.00 79.12 223 VAL A C 1
ATOM 1615 O O . VAL A 1 223 ? 13.661 5.779 -16.668 1.00 79.12 223 VAL A O 1
ATOM 1618 N N . GLY A 1 224 ? 14.968 4.013 -17.120 1.00 66.88 224 GLY A N 1
ATOM 1619 C CA . GLY A 1 224 ? 15.518 4.557 -18.361 1.00 66.88 224 GLY A CA 1
ATOM 1620 C C . GLY A 1 224 ? 16.400 3.566 -19.123 1.00 66.88 224 GLY A C 1
ATOM 1621 O O . GLY A 1 224 ? 16.525 2.404 -18.740 1.00 66.88 224 GLY A O 1
ATOM 1622 N N . GLN A 1 225 ? 17.020 4.053 -20.198 1.00 58.66 225 GLN A N 1
ATOM 1623 C CA . GLN A 1 225 ? 17.998 3.302 -20.992 1.00 58.66 225 GLN A CA 1
ATOM 1624 C C . GLN A 1 225 ? 19.225 2.934 -20.147 1.00 58.66 225 GLN A C 1
ATOM 1626 O O . GLN A 1 225 ? 19.762 3.784 -19.433 1.00 58.66 225 GLN A O 1
ATOM 1631 N N . GLY A 1 226 ? 19.688 1.688 -20.242 1.00 53.56 226 GLY A N 1
ATOM 1632 C CA . GLY A 1 226 ? 20.932 1.232 -19.613 1.00 53.56 226 GLY A CA 1
ATOM 1633 C C . GLY A 1 226 ? 20.863 1.009 -18.096 1.00 53.56 226 GLY A C 1
ATOM 1634 O O . GLY A 1 226 ? 21.885 0.691 -17.494 1.00 53.56 226 GLY A O 1
ATOM 1635 N N . VAL A 1 227 ? 19.683 1.122 -17.470 1.00 56.81 227 VAL A N 1
ATOM 1636 C CA . VAL A 1 227 ? 19.459 0.751 -16.053 1.00 56.81 227 VAL A CA 1
ATOM 1637 C C . VAL A 1 227 ? 18.721 -0.585 -15.889 1.00 56.81 227 VAL A C 1
ATOM 1639 O O . VAL A 1 227 ? 18.105 -0.837 -14.859 1.00 56.81 227 VAL A O 1
ATOM 1642 N N . GLY A 1 228 ? 18.780 -1.456 -16.903 1.00 62.72 228 GLY A N 1
ATOM 1643 C CA . GLY A 1 228 ? 18.212 -2.809 -16.846 1.00 62.72 228 GLY A CA 1
ATOM 1644 C C . GLY A 1 228 ? 16.704 -2.895 -17.109 1.00 62.72 228 GLY A C 1
ATOM 1645 O O . GLY A 1 228 ? 16.084 -3.902 -16.779 1.00 62.72 228 GLY A O 1
ATOM 1646 N N . PHE A 1 229 ? 16.106 -1.862 -17.704 1.00 73.69 229 PHE A N 1
ATOM 1647 C CA . PHE A 1 229 ? 14.670 -1.804 -18.002 1.00 73.69 229 PHE A CA 1
ATOM 1648 C C . PHE A 1 229 ? 14.408 -1.275 -19.418 1.00 73.69 229 PHE A C 1
ATOM 1650 O O . PHE A 1 229 ? 13.464 -0.526 -19.652 1.00 73.69 229 PHE A O 1
ATOM 1657 N N . ASP A 1 230 ? 15.232 -1.675 -20.389 1.00 73.38 230 ASP A N 1
ATOM 1658 C CA . ASP A 1 230 ? 15.138 -1.184 -21.773 1.00 73.38 230 ASP A CA 1
ATOM 1659 C C . ASP A 1 230 ? 13.831 -1.611 -22.477 1.00 73.38 230 ASP A C 1
ATOM 1661 O O . ASP A 1 230 ? 13.439 -1.022 -23.481 1.00 73.38 230 ASP A O 1
ATOM 1665 N N . TRP A 1 231 ? 13.098 -2.587 -21.926 1.00 76.44 231 TRP A N 1
ATOM 1666 C CA . TRP A 1 231 ? 11.727 -2.904 -22.343 1.00 76.44 231 TRP A CA 1
ATOM 1667 C C . TRP A 1 231 ? 10.709 -1.831 -21.905 1.00 76.44 231 TRP A C 1
ATOM 1669 O O . TRP A 1 231 ? 9.754 -1.559 -22.631 1.00 76.44 231 TRP A O 1
ATOM 1679 N N . ALA A 1 232 ? 10.926 -1.173 -20.759 1.00 76.31 232 ALA A N 1
ATOM 1680 C CA . ALA A 1 232 ? 10.001 -0.204 -20.162 1.00 76.31 232 ALA A CA 1
ATOM 1681 C C . ALA A 1 232 ? 10.001 1.155 -20.877 1.00 76.31 232 ALA A C 1
ATOM 1683 O O . ALA A 1 232 ? 9.033 1.902 -20.792 1.00 76.31 232 ALA A O 1
ATOM 1684 N N . VAL A 1 233 ? 11.069 1.482 -21.610 1.00 70.94 233 VAL A N 1
ATOM 1685 C CA . VAL A 1 233 ? 11.226 2.771 -22.316 1.00 70.94 233 VAL A CA 1
ATOM 1686 C C . VAL A 1 233 ? 10.263 2.954 -23.497 1.00 70.94 233 VAL A C 1
ATOM 1688 O O . VAL A 1 233 ? 10.154 4.054 -24.031 1.00 70.94 233 VAL A O 1
ATOM 1691 N N . ARG A 1 234 ? 9.588 1.878 -23.926 1.00 80.25 234 ARG A N 1
ATOM 1692 C CA . ARG A 1 234 ? 8.521 1.908 -24.941 1.00 80.25 234 ARG A CA 1
ATOM 1693 C C . ARG A 1 234 ? 7.156 2.263 -24.343 1.00 80.25 234 ARG A C 1
ATOM 1695 O O . ARG A 1 234 ? 6.235 2.582 -25.088 1.00 80.25 234 ARG A O 1
ATOM 1702 N N . SER A 1 235 ? 7.039 2.203 -23.022 1.00 87.06 235 SER A N 1
ATOM 1703 C CA . SER A 1 235 ? 5.824 2.468 -22.257 1.00 87.06 235 SER A CA 1
ATOM 1704 C C . SER A 1 235 ? 5.829 3.893 -21.714 1.00 87.06 235 SER A C 1
ATOM 1706 O O . SER A 1 235 ? 6.876 4.535 -21.591 1.00 87.06 235 SER A O 1
ATOM 1708 N N . ARG A 1 236 ? 4.665 4.398 -21.299 1.00 92.81 236 ARG A N 1
ATOM 1709 C CA . ARG A 1 236 ? 4.619 5.637 -20.516 1.00 92.81 236 ARG A CA 1
ATOM 1710 C C . ARG A 1 236 ? 5.225 5.384 -19.132 1.00 92.81 236 ARG A C 1
ATOM 1712 O O . ARG A 1 236 ? 4.784 4.487 -18.421 1.00 92.81 236 ARG A O 1
ATOM 1719 N N . LEU A 1 237 ? 6.182 6.208 -18.719 1.00 93.00 237 LEU A N 1
ATOM 1720 C CA . LEU A 1 237 ? 6.812 6.106 -17.400 1.00 93.00 237 LEU A CA 1
ATOM 1721 C C . LEU A 1 237 ? 6.150 7.052 -16.382 1.00 93.00 237 LEU A C 1
ATOM 1723 O O . LEU A 1 237 ? 5.872 8.212 -16.693 1.00 93.00 237 LEU A O 1
ATOM 1727 N N . ILE A 1 238 ? 5.931 6.567 -15.157 1.00 95.06 238 ILE A N 1
ATOM 1728 C CA . ILE A 1 238 ? 5.556 7.358 -13.974 1.00 95.06 238 ILE A CA 1
ATOM 1729 C C . ILE A 1 238 ? 6.573 7.055 -12.868 1.00 95.06 238 ILE A C 1
ATOM 1731 O O . ILE A 1 238 ? 6.453 6.069 -12.140 1.00 95.06 238 ILE A O 1
ATOM 1735 N N . GLY A 1 239 ? 7.606 7.891 -12.781 1.00 93.06 239 GLY A N 1
ATOM 1736 C CA . GLY A 1 239 ? 8.657 7.780 -11.769 1.00 93.06 239 GLY A CA 1
ATOM 1737 C C . GLY A 1 239 ? 8.375 8.604 -10.504 1.00 93.06 239 GLY A C 1
ATOM 1738 O O . GLY A 1 239 ? 7.256 9.071 -10.288 1.00 93.06 239 GLY A O 1
ATOM 1739 N N . PRO A 1 240 ? 9.397 8.814 -9.659 1.00 92.50 240 PRO A N 1
ATOM 1740 C CA . PRO A 1 240 ? 9.343 9.716 -8.510 1.00 92.50 240 PRO A CA 1
ATOM 1741 C C . PRO A 1 240 ? 8.947 11.168 -8.843 1.00 92.50 240 PRO A C 1
ATOM 1743 O O . PRO A 1 240 ? 9.452 11.701 -9.831 1.00 92.50 240 PRO A O 1
ATOM 1746 N N . PRO A 1 241 ? 8.195 11.858 -7.959 1.00 91.94 241 PRO A N 1
ATOM 1747 C CA . PRO A 1 241 ? 7.629 11.371 -6.695 1.00 91.94 241 PRO A CA 1
ATOM 1748 C C . PRO A 1 241 ? 6.285 10.624 -6.815 1.00 91.94 241 PRO A C 1
ATOM 1750 O O . PRO A 1 241 ? 5.847 10.065 -5.806 1.00 91.94 241 PRO A O 1
ATOM 1753 N N . GLU A 1 242 ? 5.629 10.612 -7.978 1.00 94.50 242 GLU A N 1
ATOM 1754 C CA . GLU A 1 242 ? 4.282 10.047 -8.182 1.00 94.50 242 GLU A CA 1
ATOM 1755 C C . GLU A 1 242 ? 4.247 8.512 -8.177 1.00 94.50 242 GLU A C 1
ATOM 1757 O O . GLU A 1 242 ? 3.243 7.927 -7.786 1.00 94.50 242 GLU A O 1
ATOM 1762 N N . GLY A 1 243 ? 5.334 7.851 -8.580 1.00 94.88 243 GLY A N 1
ATOM 1763 C CA . GLY A 1 243 ? 5.434 6.390 -8.624 1.00 94.88 243 GLY A CA 1
ATOM 1764 C C . GLY A 1 243 ? 5.718 5.712 -7.277 1.00 94.88 243 GLY A C 1
ATOM 1765 O O . GLY A 1 243 ? 5.882 4.490 -7.219 1.00 94.88 243 GLY A O 1
ATOM 1766 N N . PHE A 1 244 ? 5.770 6.466 -6.176 1.00 96.12 244 PHE A N 1
ATOM 1767 C CA . PHE A 1 244 ? 5.752 5.904 -4.822 1.00 96.12 244 PHE A CA 1
ATOM 1768 C C . PHE A 1 244 ? 4.336 5.451 -4.432 1.00 96.12 244 PHE A C 1
ATOM 1770 O O . PHE A 1 244 ? 3.370 6.115 -4.801 1.00 96.12 244 PHE A O 1
ATOM 1777 N N . PRO A 1 245 ? 4.189 4.371 -3.645 1.00 97.06 245 PRO A N 1
ATOM 1778 C CA . PRO A 1 245 ? 2.898 4.011 -3.082 1.00 97.06 245 PRO A CA 1
ATOM 1779 C C . PRO A 1 245 ? 2.458 5.082 -2.072 1.00 97.06 245 PRO A C 1
ATOM 1781 O O . PRO A 1 245 ? 3.290 5.673 -1.373 1.00 97.06 245 PRO A O 1
ATOM 1784 N N . THR A 1 246 ? 1.152 5.334 -1.979 1.00 97.38 246 THR A N 1
ATOM 1785 C CA . THR A 1 246 ? 0.598 6.247 -0.973 1.00 97.38 246 THR A CA 1
ATOM 1786 C C . THR A 1 246 ? -0.631 5.661 -0.292 1.00 97.38 246 THR A C 1
ATOM 1788 O O . THR A 1 246 ? -1.392 4.884 -0.872 1.00 97.38 246 THR A O 1
ATOM 1791 N N . ALA A 1 247 ? -0.857 6.064 0.954 1.00 98.06 247 ALA A N 1
ATOM 1792 C CA . ALA A 1 247 ? -2.028 5.682 1.722 1.00 98.06 247 ALA A CA 1
ATOM 1793 C C . ALA A 1 247 ? -3.337 6.161 1.063 1.00 98.06 247 ALA A C 1
ATOM 1795 O O . ALA A 1 247 ? -4.347 5.465 1.128 1.00 98.06 247 ALA A O 1
ATOM 1796 N N . GLY A 1 248 ? -3.331 7.308 0.375 1.00 97.38 248 GLY A N 1
ATOM 1797 C CA . GLY A 1 248 ? -4.465 7.781 -0.423 1.00 97.38 248 GLY A CA 1
ATOM 1798 C C . GLY A 1 248 ? -4.798 6.846 -1.592 1.00 97.38 248 GLY A C 1
ATOM 1799 O O . GLY A 1 248 ? -5.971 6.553 -1.827 1.00 97.38 248 GLY A O 1
ATOM 1800 N N . ALA A 1 249 ? -3.780 6.316 -2.279 1.00 97.50 249 ALA A N 1
ATOM 1801 C CA . ALA A 1 249 ? -3.956 5.300 -3.316 1.00 97.50 249 ALA A CA 1
ATOM 1802 C C . ALA A 1 249 ? -4.478 3.973 -2.731 1.00 97.50 249 ALA A C 1
ATOM 1804 O O . ALA A 1 249 ? -5.419 3.387 -3.266 1.00 97.50 249 ALA A O 1
ATOM 1805 N N . LEU A 1 250 ? -3.939 3.551 -1.581 1.00 98.38 250 LEU A N 1
ATOM 1806 C CA . LEU A 1 250 ? -4.377 2.368 -0.834 1.00 98.38 250 LEU A CA 1
ATOM 1807 C C . LEU A 1 250 ? -5.842 2.464 -0.359 1.00 98.38 250 LEU A C 1
ATOM 1809 O O . LEU A 1 250 ? -6.580 1.491 -0.504 1.00 98.38 250 LEU A O 1
ATOM 1813 N N . LEU A 1 251 ? -6.312 3.626 0.123 1.00 96.50 251 LEU A N 1
ATOM 1814 C CA . LEU A 1 251 ? -7.741 3.844 0.422 1.00 96.50 251 LEU A CA 1
ATOM 1815 C C . LEU A 1 251 ? -8.627 3.591 -0.808 1.00 96.50 251 LEU A C 1
ATOM 1817 O O . LEU A 1 251 ? -9.704 3.014 -0.679 1.00 96.50 251 LEU A O 1
ATOM 1821 N N . GLY A 1 252 ? -8.172 3.986 -2.001 1.00 95.25 252 GLY A N 1
ATOM 1822 C CA . GLY A 1 252 ? -8.886 3.766 -3.265 1.00 95.25 252 GLY A CA 1
ATOM 1823 C C . GLY A 1 252 ? -8.977 2.299 -3.711 1.00 95.25 252 GLY A C 1
ATOM 1824 O O . GLY A 1 252 ? -9.729 1.993 -4.637 1.00 95.25 252 GLY A O 1
ATOM 1825 N N . LEU A 1 253 ? -8.237 1.391 -3.065 1.00 96.94 253 LEU A N 1
ATOM 1826 C CA . LEU A 1 253 ? -8.288 -0.053 -3.307 1.00 96.94 253 LEU A CA 1
ATOM 1827 C C . LEU A 1 253 ? -9.243 -0.790 -2.349 1.00 96.94 253 LEU A C 1
ATOM 1829 O O . LEU A 1 253 ? -9.588 -1.941 -2.616 1.00 96.94 253 LEU A O 1
ATOM 1833 N N . VAL A 1 254 ? -9.683 -0.160 -1.255 1.00 96.06 254 VAL A N 1
ATOM 1834 C CA . VAL A 1 254 ? -10.582 -0.769 -0.258 1.00 96.06 254 VAL A CA 1
ATOM 1835 C C . VAL A 1 254 ? -11.944 -1.080 -0.883 1.00 96.06 254 VAL A C 1
ATOM 1837 O O . VAL A 1 254 ? -12.599 -0.206 -1.445 1.00 96.06 254 VAL A O 1
ATOM 1840 N N . GLY A 1 255 ? -12.375 -2.343 -0.800 1.00 93.38 255 GLY A N 1
ATOM 1841 C CA . GLY A 1 255 ? -13.637 -2.813 -1.387 1.00 93.38 255 GLY A CA 1
ATOM 1842 C C . GLY A 1 255 ? -13.676 -2.862 -2.922 1.00 93.38 255 GLY A C 1
ATOM 1843 O O . GLY A 1 255 ? -14.699 -3.252 -3.486 1.00 93.38 255 GLY A O 1
ATOM 1844 N N . ARG A 1 256 ? -12.588 -2.501 -3.614 1.00 94.94 256 ARG A N 1
ATOM 1845 C CA . ARG A 1 256 ? -12.488 -2.567 -5.077 1.00 94.94 256 ARG A CA 1
ATOM 1846 C C . ARG A 1 256 ? -12.232 -4.018 -5.524 1.00 94.94 256 ARG A C 1
ATOM 1848 O O . ARG A 1 256 ? -11.330 -4.649 -4.972 1.00 94.94 256 ARG A O 1
ATOM 1855 N N . PRO A 1 257 ? -12.945 -4.566 -6.528 1.00 96.81 257 PRO A N 1
ATOM 1856 C CA . PRO A 1 257 ? -12.668 -5.911 -7.038 1.00 96.81 257 PRO A CA 1
ATOM 1857 C C . PRO A 1 257 ? -11.229 -6.034 -7.559 1.00 96.81 257 PRO A C 1
ATOM 1859 O O . PRO A 1 257 ? -10.807 -5.236 -8.397 1.00 96.81 257 PRO A O 1
ATOM 1862 N N . GLY A 1 258 ? -10.475 -7.005 -7.033 1.00 96.38 258 GLY A N 1
ATOM 1863 C CA . GLY A 1 258 ? -9.037 -7.170 -7.303 1.00 96.38 258 GLY A CA 1
ATOM 1864 C C . GLY A 1 258 ? -8.129 -6.092 -6.691 1.00 96.38 258 GLY A C 1
ATOM 1865 O O . GLY A 1 258 ? -6.949 -6.029 -7.023 1.00 96.38 258 GLY A O 1
ATOM 1866 N N . GLY A 1 259 ? -8.677 -5.230 -5.830 1.00 97.38 259 GLY A N 1
ATOM 1867 C CA . GLY A 1 259 ? -7.949 -4.244 -5.038 1.00 97.38 259 GLY A CA 1
ATOM 1868 C C . GLY A 1 259 ? -7.425 -4.834 -3.728 1.00 97.38 259 GLY A C 1
ATOM 1869 O O . GLY A 1 259 ? -6.776 -5.878 -3.711 1.00 97.38 259 GLY A O 1
ATOM 1870 N N . ALA A 1 260 ? -7.705 -4.160 -2.614 1.00 97.69 260 ALA A N 1
ATOM 1871 C CA . ALA A 1 260 ? -7.291 -4.622 -1.296 1.00 97.69 260 ALA A CA 1
ATOM 1872 C C . ALA A 1 260 ? -8.117 -5.843 -0.849 1.00 97.69 260 ALA A C 1
ATOM 1874 O O . ALA A 1 260 ? -9.341 -5.874 -0.997 1.00 97.69 260 ALA A O 1
ATOM 1875 N N . ARG A 1 261 ? -7.446 -6.836 -0.261 1.00 97.44 261 ARG A N 1
ATOM 1876 C CA . ARG A 1 261 ? -8.035 -8.069 0.287 1.00 97.44 261 ARG A CA 1
ATOM 1877 C C . ARG A 1 261 ? -8.325 -7.913 1.778 1.00 97.44 261 ARG A C 1
ATOM 1879 O O . ARG A 1 261 ? -7.550 -7.276 2.484 1.00 97.44 261 ARG A O 1
ATOM 1886 N N . VAL A 1 262 ? -9.404 -8.513 2.277 1.00 97.62 262 VAL A N 1
ATOM 1887 C CA . VAL A 1 262 ? -9.669 -8.562 3.727 1.00 97.62 262 VAL A CA 1
ATOM 1888 C C . VAL A 1 262 ? -8.692 -9.535 4.392 1.00 97.62 262 VAL A C 1
ATOM 1890 O O . VAL A 1 262 ? -8.478 -10.640 3.895 1.00 97.62 262 VAL A O 1
ATOM 1893 N N . VAL A 1 263 ? -8.115 -9.137 5.524 1.00 97.56 263 VAL A N 1
ATOM 1894 C CA . VAL A 1 263 ? -7.289 -10.000 6.377 1.00 97.56 263 VAL A CA 1
ATOM 1895 C C . VAL A 1 263 ? -8.208 -10.759 7.336 1.00 97.56 263 VAL A C 1
ATOM 1897 O O . VAL A 1 263 ? -8.806 -10.155 8.222 1.00 97.56 263 VAL A O 1
ATOM 1900 N N . ALA A 1 264 ? -8.345 -12.074 7.137 1.00 93.44 264 ALA A N 1
ATOM 1901 C CA . ALA A 1 264 ? -9.257 -12.915 7.919 1.00 93.44 264 ALA A CA 1
ATOM 1902 C C . ALA A 1 264 ? -8.719 -13.248 9.326 1.00 93.44 264 ALA A C 1
ATOM 1904 O O . ALA A 1 264 ? -9.434 -13.077 10.309 1.00 93.44 264 ALA A O 1
ATOM 1905 N N . ASP A 1 265 ? -7.455 -13.670 9.427 1.00 94.75 265 ASP A N 1
ATOM 1906 C CA . ASP A 1 265 ? -6.750 -13.901 10.695 1.00 94.75 265 ASP A CA 1
ATOM 1907 C C . ASP A 1 265 ? -5.683 -12.818 10.901 1.00 94.75 265 ASP A C 1
ATOM 1909 O O . ASP A 1 265 ? -4.544 -12.946 10.460 1.00 94.75 265 ASP A O 1
ATOM 1913 N N . LEU A 1 266 ? -6.056 -11.707 11.541 1.00 95.62 266 LEU A N 1
ATOM 1914 C CA . LEU A 1 266 ? -5.119 -10.614 11.816 1.00 95.62 266 LEU A CA 1
ATOM 1915 C C . LEU A 1 266 ? -3.973 -10.999 12.781 1.00 95.62 266 LEU A C 1
ATOM 1917 O O . LEU A 1 266 ? -2.855 -10.528 12.559 1.00 95.62 266 LEU A O 1
ATOM 1921 N N . PRO A 1 267 ? -4.186 -11.803 13.845 1.00 93.94 267 PRO A N 1
ATOM 1922 C CA . PRO A 1 267 ? -3.094 -12.350 14.649 1.00 93.94 267 PRO A CA 1
ATOM 1923 C C . PRO A 1 267 ? -2.018 -13.082 13.829 1.00 93.94 267 PRO A C 1
ATOM 1925 O O . PRO A 1 267 ? -0.841 -12.720 13.947 1.00 93.94 267 PRO A O 1
ATOM 1928 N N . GLY A 1 268 ? -2.415 -14.060 13.004 1.00 94.00 268 GLY A N 1
ATOM 1929 C CA . GLY A 1 268 ? -1.503 -14.891 12.207 1.00 94.00 268 GLY A CA 1
ATOM 1930 C C . GLY A 1 268 ? -0.989 -14.249 10.914 1.00 94.00 268 GLY A C 1
ATOM 1931 O O . GLY A 1 268 ? 0.074 -14.628 10.434 1.00 94.00 268 GLY A O 1
ATOM 1932 N N . TRP A 1 269 ? -1.685 -13.248 10.367 1.00 96.06 269 TRP A N 1
ATOM 1933 C CA . TRP A 1 269 ? -1.281 -12.557 9.137 1.00 96.06 269 TRP A CA 1
ATOM 1934 C C . TRP A 1 269 ? 0.084 -11.873 9.258 1.00 96.06 269 TRP A C 1
ATOM 1936 O O . TRP A 1 269 ? 0.309 -11.085 10.175 1.00 96.06 269 TRP A O 1
ATOM 1946 N N . GLU A 1 270 ? 0.961 -12.090 8.283 1.00 94.25 270 GLU A N 1
ATOM 1947 C CA . GLU A 1 270 ? 2.225 -11.367 8.125 1.00 94.25 270 GLU A CA 1
ATOM 1948 C C . GLU A 1 270 ? 2.292 -10.667 6.752 1.00 94.25 270 GLU A C 1
ATOM 1950 O O . GLU A 1 270 ? 1.630 -11.102 5.804 1.00 94.25 270 GLU A O 1
ATOM 1955 N N . PRO A 1 271 ? 3.084 -9.583 6.624 1.00 94.69 271 PRO A N 1
ATOM 1956 C CA . PRO A 1 271 ? 3.416 -8.975 5.337 1.00 94.69 271 PRO A CA 1
ATOM 1957 C C . PRO A 1 271 ? 4.094 -9.952 4.365 1.00 94.69 271 PRO A C 1
ATOM 1959 O O . PRO A 1 271 ? 4.912 -10.779 4.771 1.00 94.69 271 PRO A O 1
ATOM 1962 N N . ASP A 1 272 ? 3.840 -9.776 3.069 1.00 91.25 272 ASP A N 1
ATOM 1963 C CA . ASP A 1 272 ? 4.674 -10.341 2.011 1.00 91.25 272 ASP A CA 1
ATOM 1964 C C . ASP A 1 272 ? 5.976 -9.535 1.925 1.00 91.25 272 ASP A C 1
ATOM 1966 O O . ASP A 1 272 ? 6.050 -8.441 1.366 1.00 91.25 272 ASP A O 1
ATOM 1970 N N . TYR A 1 273 ? 7.040 -10.075 2.509 1.00 85.44 273 TYR A N 1
ATOM 1971 C CA . TYR A 1 273 ? 8.343 -9.422 2.506 1.00 85.44 273 TYR A CA 1
ATOM 1972 C C . TYR A 1 273 ? 9.050 -9.461 1.134 1.00 85.44 273 TYR A C 1
ATOM 1974 O O . TYR A 1 273 ? 10.059 -8.769 0.969 1.00 85.44 273 TYR A O 1
ATOM 1982 N N . GLY A 1 274 ? 8.568 -10.250 0.161 1.00 76.38 274 GLY A N 1
ATOM 1983 C CA . GLY A 1 274 ? 9.140 -10.451 -1.182 1.00 76.38 274 GLY A CA 1
ATOM 1984 C C . GLY A 1 274 ? 10.481 -11.188 -1.235 1.00 76.38 274 GLY A C 1
ATOM 1985 O O . GLY A 1 274 ? 10.789 -11.856 -2.218 1.00 76.38 274 GLY A O 1
ATOM 1986 N N . ARG A 1 275 ? 11.296 -11.071 -0.182 1.00 72.56 275 ARG A N 1
ATOM 1987 C CA . ARG A 1 275 ? 12.571 -11.771 -0.006 1.00 72.56 275 ARG A CA 1
ATOM 1988 C C . ARG A 1 275 ? 12.823 -12.072 1.480 1.00 72.56 275 ARG A C 1
ATOM 1990 O O . ARG A 1 275 ? 12.388 -11.291 2.333 1.00 72.56 275 ARG A O 1
ATOM 1997 N N . PRO A 1 276 ? 13.593 -13.122 1.819 1.00 58.72 276 PRO A N 1
ATOM 1998 C CA . PRO A 1 276 ? 14.049 -13.344 3.190 1.00 58.72 276 PRO A CA 1
ATOM 1999 C C . PRO A 1 276 ? 14.910 -12.177 3.704 1.00 58.72 276 PRO A C 1
ATOM 2001 O O . PRO A 1 276 ? 15.622 -11.495 2.954 1.00 58.72 276 PRO A O 1
ATOM 2004 N N . ALA A 1 277 ? 14.862 -11.936 5.016 1.00 61.06 277 ALA A N 1
ATOM 2005 C CA . ALA A 1 277 ? 15.604 -10.847 5.653 1.00 61.06 277 ALA A CA 1
ATOM 2006 C C . ALA A 1 277 ? 17.124 -10.989 5.441 1.00 61.06 277 ALA A C 1
ATOM 2008 O O . ALA A 1 277 ? 17.641 -12.100 5.378 1.00 61.06 277 ALA A O 1
ATOM 2009 N N . GLU A 1 278 ? 17.894 -9.890 5.426 1.00 59.94 278 GLU A N 1
ATOM 2010 C CA . GLU A 1 278 ? 19.358 -10.001 5.246 1.00 59.94 278 GLU A CA 1
ATOM 2011 C C . GLU A 1 278 ? 20.042 -10.855 6.318 1.00 59.94 278 GLU A C 1
ATOM 2013 O O . GLU A 1 278 ? 21.023 -11.532 6.022 1.00 59.94 278 GLU A O 1
ATOM 2018 N N . ALA A 1 279 ? 19.535 -10.824 7.553 1.00 58.47 279 ALA A N 1
ATOM 2019 C CA . ALA A 1 279 ? 20.032 -11.669 8.633 1.00 58.47 279 ALA A CA 1
ATOM 2020 C C . ALA A 1 279 ? 19.764 -13.157 8.354 1.00 58.47 279 ALA A C 1
ATOM 2022 O O . ALA A 1 279 ? 20.668 -13.969 8.527 1.00 58.47 279 ALA A O 1
ATOM 2023 N N . GLN A 1 280 ? 18.570 -13.489 7.852 1.00 60.56 280 GLN A N 1
ATOM 2024 C CA . GLN A 1 280 ? 18.194 -14.840 7.437 1.00 60.56 280 GLN A CA 1
ATOM 2025 C C . GLN A 1 280 ? 19.045 -15.298 6.247 1.00 60.56 280 GLN A C 1
ATOM 2027 O O . GLN A 1 280 ? 19.772 -16.270 6.377 1.00 60.56 280 GLN A O 1
ATOM 2032 N N . ALA A 1 281 ? 19.081 -14.546 5.144 1.00 64.12 281 ALA A N 1
ATOM 2033 C CA . ALA A 1 281 ? 19.865 -14.911 3.961 1.00 64.12 281 ALA A CA 1
ATOM 2034 C C . ALA A 1 281 ? 21.375 -15.061 4.257 1.00 64.12 281 ALA A C 1
ATOM 2036 O O . ALA A 1 281 ? 22.050 -15.907 3.672 1.00 64.12 281 ALA A O 1
ATOM 2037 N N . ARG A 1 282 ? 21.928 -14.266 5.190 1.00 65.31 282 ARG A N 1
ATOM 2038 C CA . ARG A 1 282 ? 23.303 -14.459 5.693 1.00 65.31 282 ARG A CA 1
ATOM 2039 C C . ARG A 1 282 ? 23.425 -15.718 6.549 1.00 65.31 282 ARG A C 1
ATOM 2041 O O . ARG A 1 282 ? 24.393 -16.450 6.375 1.00 65.31 282 ARG A O 1
ATOM 2048 N N . TRP A 1 283 ? 22.479 -15.975 7.452 1.00 76.44 283 TRP A N 1
ATOM 2049 C CA . TRP A 1 283 ? 22.476 -17.171 8.295 1.00 76.44 283 TRP A CA 1
ATOM 2050 C C . TRP A 1 283 ? 22.381 -18.446 7.453 1.00 76.44 283 TRP A C 1
ATOM 2052 O O . TRP A 1 283 ? 23.208 -19.334 7.620 1.00 76.44 283 TRP A O 1
ATOM 2062 N N . GLU A 1 284 ? 21.452 -18.506 6.502 1.00 80.19 284 GLU A N 1
ATOM 2063 C CA . GLU A 1 284 ? 21.221 -19.664 5.632 1.00 80.19 284 GLU A CA 1
ATOM 2064 C C . GLU A 1 284 ? 22.436 -19.927 4.732 1.00 80.19 284 GLU A C 1
ATOM 2066 O O . GLU A 1 284 ? 22.881 -21.068 4.613 1.00 80.19 284 GLU A O 1
ATOM 2071 N N . LYS A 1 285 ? 23.076 -18.868 4.210 1.00 72.44 285 LYS A N 1
ATOM 2072 C CA . LYS A 1 285 ? 24.351 -18.976 3.480 1.00 72.44 285 LYS A CA 1
ATOM 2073 C C . LYS A 1 285 ? 25.510 -19.495 4.345 1.00 72.44 285 LYS A C 1
ATOM 2075 O O . LYS A 1 285 ? 26.392 -20.164 3.818 1.00 72.44 285 LYS A O 1
ATOM 2080 N N . VAL A 1 286 ? 25.535 -19.180 5.642 1.00 77.69 286 VAL A N 1
ATOM 2081 C CA . VAL A 1 286 ? 26.573 -19.655 6.580 1.00 77.69 286 VAL A CA 1
ATOM 2082 C C . VAL A 1 286 ? 26.310 -21.089 7.055 1.00 77.69 286 VAL A C 1
ATOM 2084 O O . VAL A 1 286 ? 27.261 -21.835 7.262 1.00 77.69 286 VAL A O 1
ATOM 2087 N N . HIS A 1 287 ? 25.045 -21.489 7.213 1.00 77.31 287 HIS A N 1
ATOM 2088 C CA . HIS A 1 287 ? 24.664 -22.775 7.816 1.00 77.31 287 HIS A CA 1
ATOM 2089 C C . HIS A 1 287 ? 24.196 -23.836 6.805 1.00 77.31 287 HIS A C 1
ATOM 2091 O O . HIS A 1 287 ? 23.887 -24.955 7.210 1.00 77.31 287 HIS A O 1
ATOM 2097 N N . GLY A 1 288 ? 24.123 -23.509 5.509 1.00 73.44 288 GLY A N 1
ATOM 2098 C CA . GLY A 1 288 ? 23.806 -24.454 4.429 1.00 73.44 288 GLY A CA 1
ATOM 2099 C C . GLY A 1 288 ? 22.378 -25.014 4.449 1.00 73.44 288 GLY A C 1
ATOM 2100 O O . GLY A 1 288 ? 22.090 -25.979 3.747 1.00 73.44 288 GLY A O 1
ATOM 2101 N N . ARG A 1 289 ? 21.487 -24.434 5.258 1.00 72.00 289 ARG A N 1
ATOM 2102 C CA . ARG A 1 289 ? 20.086 -24.841 5.416 1.00 72.00 289 ARG A CA 1
ATOM 2103 C C . ARG A 1 289 ? 19.209 -23.624 5.666 1.00 72.00 289 ARG A C 1
ATOM 2105 O O . ARG A 1 289 ? 19.687 -22.631 6.212 1.00 72.00 289 ARG A O 1
ATOM 2112 N N . ALA A 1 290 ? 17.935 -23.730 5.309 1.00 64.88 290 ALA A N 1
ATOM 2113 C CA . ALA A 1 290 ? 16.944 -22.713 5.623 1.00 64.88 290 ALA A CA 1
ATOM 2114 C C . ALA A 1 290 ? 16.675 -22.651 7.142 1.00 64.88 290 ALA A C 1
ATOM 2116 O O . ALA A 1 290 ? 16.865 -23.643 7.857 1.00 64.88 290 ALA A O 1
ATOM 2117 N N . LEU A 1 291 ? 16.244 -21.495 7.653 1.00 62.88 291 LEU A N 1
ATOM 2118 C CA . LEU A 1 291 ? 15.746 -21.396 9.030 1.00 62.88 291 LEU A CA 1
ATOM 2119 C C . LEU A 1 291 ? 14.439 -22.196 9.191 1.00 62.88 291 LEU A C 1
ATOM 2121 O O . LEU A 1 291 ? 13.656 -22.326 8.248 1.00 62.88 291 LEU A O 1
ATOM 2125 N N . ALA A 1 292 ? 14.172 -22.711 10.393 1.00 51.00 292 ALA A N 1
ATOM 2126 C CA . ALA A 1 292 ? 12.793 -23.047 10.746 1.00 51.00 292 ALA A CA 1
ATOM 2127 C C . ALA A 1 292 ? 11.970 -21.748 10.653 1.00 51.00 292 ALA A C 1
ATOM 2129 O O . ALA A 1 292 ? 12.452 -20.703 11.089 1.00 51.00 292 ALA A O 1
ATOM 2130 N N . ASP A 1 293 ? 10.798 -21.811 10.021 1.00 55.25 293 ASP A N 1
ATOM 2131 C CA . ASP A 1 293 ? 9.947 -20.660 9.661 1.00 55.25 293 ASP A CA 1
ATOM 2132 C C . ASP A 1 293 ? 10.488 -19.767 8.515 1.00 55.25 293 ASP A C 1
ATOM 2134 O O . ASP A 1 293 ? 10.085 -18.617 8.354 1.00 55.25 293 ASP A O 1
ATOM 2138 N N . SER A 1 294 ? 11.387 -20.294 7.674 1.00 46.88 294 SER A N 1
ATOM 2139 C CA . SER A 1 294 ? 11.945 -19.593 6.498 1.00 46.88 294 SER A CA 1
ATOM 2140 C C . SER A 1 294 ? 10.976 -19.376 5.331 1.00 46.88 294 SER A C 1
ATOM 2142 O O . SER A 1 294 ? 11.258 -18.565 4.445 1.00 46.88 294 SER A O 1
ATOM 2144 N N . THR A 1 295 ? 9.863 -20.104 5.298 1.00 40.09 295 THR A N 1
ATOM 2145 C CA . THR A 1 295 ? 8.925 -20.127 4.177 1.00 40.09 295 THR A CA 1
ATOM 2146 C C . THR A 1 295 ? 7.906 -18.995 4.269 1.00 40.09 295 THR A C 1
ATOM 2148 O O . THR A 1 295 ? 6.985 -19.054 5.083 1.00 40.09 295 THR A O 1
ATOM 2151 N N . GLY A 1 296 ? 7.989 -18.031 3.348 1.00 40.53 296 GLY A N 1
ATOM 2152 C CA . GLY A 1 296 ? 6.860 -17.171 2.959 1.00 40.53 296 GLY A CA 1
ATOM 2153 C C . GLY A 1 296 ? 5.805 -17.935 2.145 1.00 40.53 296 GLY A C 1
ATOM 2154 O O . GLY A 1 296 ? 5.340 -17.442 1.124 1.00 40.53 296 GLY A O 1
ATOM 2155 N N . ASP A 1 297 ? 5.502 -19.163 2.562 1.00 28.73 297 ASP A N 1
ATOM 2156 C CA . ASP A 1 297 ? 4.580 -20.094 1.919 1.00 28.73 297 ASP A CA 1
ATOM 2157 C C . ASP A 1 297 ? 3.262 -20.067 2.710 1.00 28.73 297 ASP A C 1
ATOM 2159 O O . ASP A 1 297 ? 3.282 -20.346 3.917 1.00 28.73 297 ASP A O 1
ATOM 2163 N N . PRO A 1 298 ? 2.134 -19.660 2.105 1.00 31.38 298 PRO A N 1
ATOM 2164 C CA . PRO A 1 298 ? 0.862 -19.603 2.807 1.00 31.38 298 PRO A CA 1
ATOM 2165 C C . PRO A 1 298 ? 0.343 -21.020 3.078 1.00 31.38 298 PRO A C 1
ATOM 2167 O O . PRO A 1 298 ? 0.028 -21.763 2.149 1.00 31.38 298 PRO A O 1
ATOM 2170 N N . ARG A 1 299 ? 0.206 -21.364 4.362 1.00 30.92 299 ARG A N 1
ATOM 2171 C CA . ARG A 1 299 ? -0.693 -22.441 4.802 1.00 30.92 299 ARG A CA 1
ATOM 2172 C C . ARG A 1 299 ? -2.135 -21.942 4.868 1.00 30.92 299 ARG A C 1
ATOM 2174 O O . ARG A 1 299 ? -2.310 -20.750 5.208 1.00 30.92 299 ARG A O 1
#

Foldseek 3Di:
DDDDDDDDDDDDDDDDDDDDDDDDDDDDDDDDDDDDDDDDPDDDDDDDDQDDAPDDPDDQAWEKEWELFEQKTKIWTDGHSDIDIDIDGGNVCLLVCVVVRVVVNCVVVVHDLLPHQEYEYEQDQGDPSRQVSRLVVVLVSCVPHNHWYWYFHQQLLLQLLCALQAKEKRWEDPPPQKIWIWIWGRNGHLAAIDTPGDTAIDHQQDDPDPPDQGQEYAYADDDDPPSRPPSRNNHHYHYPPSSGRHRVSLSNQVPRHNGIDIDPDSPPDHGPNNDFDPVQVVVCVVPVHHDDVNDPDDD

pLDDT: mean 77.4, std 24.61, range [24.73, 98.56]